Protein AF-A0A7S1Q4K9-F1 (afdb_monomer_lite)

Organism: Alexandrium catenella (NCBI:txid2925)

Secondary structure (DSSP, 8-state):
-TTS--------HHHHHHHHHHTT----HHHHHHHHHHHHTTT-SS--SHHHHHHHHHHHHHHHHHHHHHTTT--HHHHHHHHHHHHHHHHTTPPPPHHHHHHHHHHH-GGGGT-HHHHHHHHHHHHHHGGG--SHHHHHHHHHHHHHHHHHHHHHHHHHHHHHH---HHHHHHHHHHHHHH-TT-SSS--HHHHHHHHHHHHHTTTT--HHHHHHHS---------

pLDDT: mean 88.79, std 13.42, range [44.38, 97.69]

Sequence (227 aa):
QMLTEMGDWSLGQEDIRELLETLGYAPSEEILHDAMTLMLDQGREGPTSLREVLAFLSTVRDMQAAKLREHEGLLDHVAEKIDSRFERHFSRCRPVEAGELERLLHHLFPAARHCREDREHLRQFIARGSAKLRALPDLYALVRRFGEERDERAWRREADVIAATGFGPAQVAQFREIFVQADVNCNGYLDEDETRQALEDIVARRMVKDESVLELWEKPESRARCT

Structure (mmCIF, N/CA/C/O backbone):
data_AF-A0A7S1Q4K9-F1
#
_entry.id   AF-A0A7S1Q4K9-F1
#
loop_
_atom_site.group_PDB
_atom_site.id
_atom_site.type_symbol
_atom_site.label_atom_id
_atom_site.label_alt_id
_atom_site.label_comp_id
_atom_site.label_asym_id
_atom_site.label_entity_id
_atom_site.label_seq_id
_atom_site.pdbx_PDB_ins_code
_atom_site.Cartn_x
_atom_site.Cartn_y
_atom_site.Cartn_z
_atom_site.occupancy
_atom_site.B_iso_or_equiv
_atom_site.auth_seq_id
_atom_site.auth_comp_id
_atom_site.auth_asym_id
_atom_site.auth_atom_id
_atom_site.pdbx_PDB_model_num
ATOM 1 N N . GLN A 1 1 ? 2.563 20.356 -47.709 1.00 52.19 1 GLN A N 1
ATOM 2 C CA . GLN A 1 1 ? 3.948 20.872 -47.637 1.00 52.19 1 GLN A CA 1
ATOM 3 C C . GLN A 1 1 ? 4.230 21.731 -46.392 1.00 52.19 1 GLN A C 1
ATOM 5 O O . GLN A 1 1 ? 5.394 21.986 -46.146 1.00 52.19 1 GLN A O 1
ATOM 10 N N . MET A 1 2 ? 3.241 22.100 -45.557 1.00 44.38 2 MET A N 1
ATOM 11 C CA . MET A 1 2 ? 3.460 22.890 -44.320 1.00 44.38 2 MET A CA 1
ATOM 12 C C . MET A 1 2 ? 3.669 22.070 -43.023 1.00 44.38 2 MET A C 1
ATOM 14 O O . MET A 1 2 ? 3.594 22.633 -41.942 1.00 44.38 2 MET A O 1
ATOM 18 N N . LEU A 1 3 ? 3.917 20.755 -43.093 1.00 48.81 3 LEU A N 1
ATOM 19 C CA . LEU A 1 3 ? 4.125 19.904 -41.899 1.00 48.81 3 LEU A CA 1
ATOM 20 C C . LEU A 1 3 ? 5.578 19.429 -41.724 1.00 48.81 3 LEU A C 1
ATOM 22 O O . LEU A 1 3 ? 5.851 18.607 -40.861 1.00 48.81 3 LEU A O 1
ATOM 26 N N . THR A 1 4 ? 6.509 19.923 -42.542 1.00 55.56 4 THR A N 1
ATOM 27 C CA . THR A 1 4 ? 7.897 19.425 -42.594 1.00 55.56 4 THR A CA 1
ATOM 28 C C . THR A 1 4 ? 8.919 20.320 -41.885 1.00 55.56 4 THR A C 1
ATOM 30 O O . THR A 1 4 ? 10.082 19.952 -41.829 1.00 55.56 4 THR A O 1
ATOM 33 N N . GLU A 1 5 ? 8.504 21.460 -41.324 1.00 58.72 5 GLU A N 1
ATOM 34 C CA . GLU A 1 5 ? 9.371 22.364 -40.539 1.00 58.72 5 GLU A CA 1
ATOM 35 C C . GLU A 1 5 ? 9.026 22.342 -39.041 1.00 58.72 5 GLU A C 1
ATOM 37 O O . GLU A 1 5 ? 9.130 23.342 -38.336 1.00 58.72 5 GLU A O 1
ATOM 42 N N . MET A 1 6 ? 8.584 21.194 -38.531 1.00 53.47 6 MET A N 1
ATOM 43 C CA . MET A 1 6 ? 8.602 20.956 -37.092 1.00 53.47 6 MET A CA 1
ATOM 44 C C . MET A 1 6 ? 10.002 20.436 -36.771 1.00 53.47 6 MET A C 1
ATOM 46 O O . MET A 1 6 ? 10.362 19.357 -37.233 1.00 53.47 6 MET A O 1
ATOM 50 N N . GLY A 1 7 ? 10.798 21.275 -36.096 1.00 60.81 7 GLY A N 1
ATOM 51 C CA . GLY A 1 7 ? 12.193 21.008 -35.730 1.00 60.81 7 GLY A CA 1
ATOM 52 C C . GLY A 1 7 ? 12.375 19.700 -34.965 1.00 60.81 7 GLY A C 1
ATOM 53 O O . GLY A 1 7 ? 11.411 19.033 -34.637 1.00 60.81 7 GLY A O 1
ATOM 54 N N . ASP A 1 8 ? 13.615 19.315 -34.711 1.00 71.44 8 ASP A N 1
ATOM 55 C CA . ASP A 1 8 ? 13.953 18.068 -34.026 1.00 71.44 8 ASP A CA 1
ATOM 56 C C . ASP A 1 8 ? 13.269 17.976 -32.640 1.00 71.44 8 ASP A C 1
ATOM 58 O O . ASP A 1 8 ? 13.633 18.700 -31.715 1.00 71.44 8 ASP A O 1
ATOM 62 N N . TRP A 1 9 ? 12.223 17.147 -32.514 1.00 73.00 9 TRP A N 1
ATOM 63 C CA . TRP A 1 9 ? 11.482 16.904 -31.263 1.00 73.00 9 TRP A CA 1
ATOM 64 C C . TRP A 1 9 ? 12.081 15.707 -30.516 1.00 73.00 9 TRP A C 1
ATOM 66 O O . TRP A 1 9 ? 11.364 14.772 -30.153 1.00 73.00 9 TRP A O 1
ATOM 76 N N . SER A 1 10 ? 13.398 15.686 -30.312 1.00 74.44 10 SER A N 1
ATOM 77 C CA . SER A 1 10 ? 14.011 14.679 -29.448 1.00 74.44 10 SER A CA 1
ATOM 78 C C . SER A 1 10 ? 13.619 14.972 -27.996 1.00 74.44 10 SER A C 1
ATOM 80 O O . SER A 1 10 ? 14.182 15.870 -27.369 1.00 74.44 10 SER A O 1
ATOM 82 N N . LEU A 1 11 ? 12.624 14.253 -27.475 1.00 82.62 11 LEU A N 1
ATOM 83 C CA . LEU A 1 11 ? 12.238 14.349 -26.068 1.00 82.62 11 LEU A CA 1
ATOM 84 C C . LEU A 1 11 ? 13.304 13.670 -25.207 1.00 82.62 11 LEU A C 1
ATOM 86 O O . LEU A 1 11 ? 13.605 12.489 -25.398 1.00 82.62 11 LEU A O 1
ATOM 90 N N . GLY A 1 12 ? 13.863 14.418 -24.259 1.00 86.25 12 GLY A N 1
ATOM 91 C CA . GLY A 1 12 ? 14.767 13.875 -23.259 1.00 86.25 12 GLY A CA 1
ATOM 92 C C . GLY A 1 12 ? 14.030 13.017 -22.228 1.00 86.25 12 GLY A C 1
ATOM 93 O O . GLY A 1 12 ? 12.800 12.989 -22.157 1.00 86.25 12 GLY A O 1
ATOM 94 N N . GLN A 1 13 ? 14.795 12.325 -21.381 1.00 86.94 13 GLN A N 1
ATOM 95 C CA . GLN A 1 13 ? 14.236 11.497 -20.308 1.00 86.94 13 GLN A CA 1
ATOM 96 C C . GLN A 1 13 ? 13.358 12.292 -19.334 1.00 86.94 13 GLN A C 1
ATOM 98 O O . GLN A 1 13 ? 12.308 11.800 -18.923 1.00 86.94 13 GLN A O 1
ATOM 103 N N . GLU A 1 14 ? 13.753 13.524 -19.014 1.00 90.19 14 GLU A N 1
ATOM 104 C CA . GLU A 1 14 ? 12.979 14.394 -18.124 1.00 90.19 14 GLU A CA 1
ATOM 105 C C . GLU A 1 14 ? 11.668 14.864 -18.764 1.00 90.19 14 GLU A C 1
ATOM 107 O O . GLU A 1 14 ? 10.636 14.844 -18.100 1.00 90.19 14 GLU A O 1
ATOM 112 N N . ASP A 1 15 ? 11.660 15.171 -20.067 1.00 91.38 15 ASP A N 1
ATOM 113 C CA . ASP A 1 15 ? 10.429 15.558 -20.772 1.00 91.38 15 ASP A CA 1
ATOM 114 C C . ASP A 1 15 ? 9.418 14.401 -20.789 1.00 91.38 15 ASP A C 1
ATOM 116 O O . ASP A 1 15 ? 8.210 14.587 -20.637 1.00 91.38 15 ASP A O 1
ATOM 120 N N . ILE A 1 16 ? 9.920 13.174 -20.957 1.00 90.75 16 ILE A N 1
ATOM 121 C CA . ILE A 1 16 ? 9.107 11.957 -20.934 1.00 90.75 16 ILE A CA 1
ATOM 122 C C . ILE A 1 16 ? 8.547 11.705 -19.532 1.00 90.75 16 ILE A C 1
ATOM 124 O O . ILE A 1 16 ? 7.382 11.320 -19.407 1.00 90.75 16 ILE A O 1
ATOM 128 N N . ARG A 1 17 ? 9.345 11.932 -18.483 1.00 93.69 17 ARG A N 1
ATOM 129 C CA . ARG A 1 17 ? 8.894 11.841 -17.090 1.00 93.69 17 ARG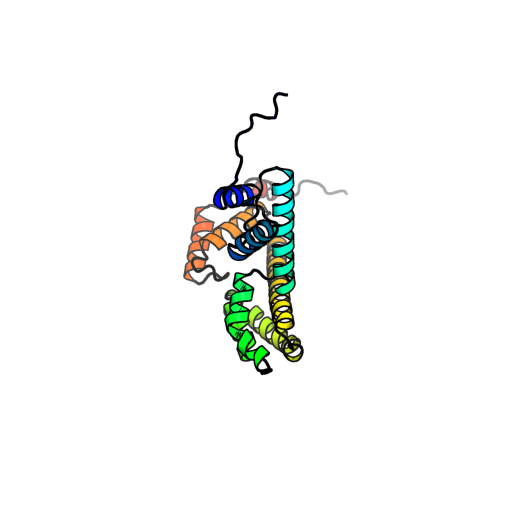 A CA 1
ATOM 130 C C . ARG A 1 17 ? 7.797 12.860 -16.798 1.00 93.69 17 ARG A C 1
ATOM 132 O O . ARG A 1 17 ? 6.738 12.468 -16.322 1.00 93.69 17 ARG A O 1
ATOM 139 N N . GLU A 1 18 ? 8.014 14.133 -17.116 1.00 94.38 18 GLU A N 1
ATOM 140 C CA . GLU A 1 18 ? 7.026 15.194 -16.883 1.00 94.38 18 GLU A CA 1
ATOM 141 C C . GLU A 1 18 ? 5.723 14.916 -17.649 1.00 94.38 18 GLU A C 1
ATOM 143 O O . GLU A 1 18 ? 4.619 15.080 -17.118 1.00 94.38 18 GLU A O 1
ATOM 148 N N . LEU A 1 19 ? 5.832 14.414 -18.884 1.00 93.12 19 LEU A N 1
ATOM 149 C CA . LEU A 1 19 ? 4.683 13.980 -19.673 1.00 93.12 19 LEU A CA 1
ATOM 150 C C . LEU A 1 19 ? 3.921 12.834 -18.990 1.00 93.12 19 LEU A C 1
ATOM 152 O O . LEU A 1 19 ? 2.692 12.873 -18.920 1.00 93.12 19 LEU A O 1
ATOM 156 N N . LEU A 1 20 ? 4.628 11.816 -18.494 1.00 92.31 20 LEU A N 1
ATOM 157 C CA . LEU A 1 20 ? 4.035 10.693 -17.764 1.00 92.31 20 LEU A CA 1
ATOM 158 C C . LEU A 1 20 ? 3.307 11.172 -16.505 1.00 92.31 20 LEU A C 1
ATOM 160 O O . LEU A 1 20 ? 2.143 10.817 -16.311 1.00 92.31 20 LEU A O 1
ATOM 164 N N . GLU A 1 21 ? 3.948 12.028 -15.710 1.00 93.44 21 GLU A N 1
ATOM 165 C CA . GLU A 1 21 ? 3.378 12.596 -14.485 1.00 93.44 21 GLU A CA 1
ATOM 166 C C . GLU A 1 21 ? 2.128 13.432 -14.780 1.00 93.44 21 GLU A C 1
ATOM 168 O O . GLU A 1 21 ? 1.103 13.280 -14.112 1.00 93.44 21 GLU A O 1
ATOM 173 N N . THR A 1 22 ? 2.158 14.236 -15.848 1.00 94.69 22 THR A N 1
ATOM 174 C CA . THR A 1 22 ? 1.004 15.022 -16.322 1.00 94.69 22 THR A CA 1
ATOM 175 C C . THR A 1 22 ? -0.174 14.130 -16.72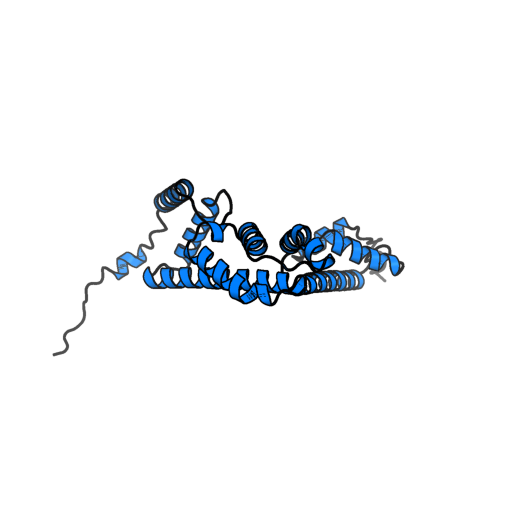1 1.00 94.69 22 THR A C 1
ATOM 177 O O . THR A 1 22 ? -1.337 14.493 -16.540 1.00 94.69 22 THR A O 1
ATOM 180 N N . LEU A 1 23 ? 0.111 12.936 -17.241 1.00 91.75 23 LEU A N 1
ATOM 181 C CA . LEU A 1 23 ? -0.889 11.928 -17.590 1.00 91.75 23 LEU A CA 1
ATOM 182 C C . LEU A 1 23 ? -1.326 11.066 -16.389 1.00 91.75 23 LEU A C 1
ATOM 184 O O . LEU A 1 23 ? -2.161 10.174 -16.557 1.00 91.75 23 LEU A O 1
ATOM 188 N N . GLY A 1 24 ? -0.794 11.328 -15.192 1.00 90.88 24 GLY A N 1
ATOM 189 C CA . GLY A 1 24 ? -1.097 10.595 -13.962 1.00 90.88 24 GLY A CA 1
ATOM 190 C C . GLY A 1 24 ? -0.331 9.280 -13.804 1.00 90.88 24 GLY A C 1
ATOM 191 O O . GLY A 1 24 ? -0.701 8.458 -12.966 1.00 90.88 24 GLY A O 1
ATOM 192 N N . TYR A 1 25 ? 0.720 9.059 -14.595 1.00 90.69 25 TYR A N 1
ATOM 193 C CA . TYR A 1 25 ? 1.617 7.916 -14.462 1.00 90.69 25 TYR A CA 1
ATOM 194 C C . TYR A 1 25 ? 2.865 8.320 -13.678 1.00 90.69 25 TYR A C 1
ATOM 196 O O . TYR A 1 25 ? 3.535 9.285 -14.020 1.00 90.69 25 TYR A O 1
ATOM 204 N N . ALA A 1 26 ? 3.219 7.531 -12.667 1.00 91.44 26 ALA A N 1
ATOM 205 C CA . ALA A 1 26 ? 4.453 7.702 -11.900 1.00 91.44 26 ALA A CA 1
ATOM 206 C C . ALA A 1 26 ? 5.250 6.384 -11.899 1.00 91.44 26 ALA A C 1
ATOM 208 O O . ALA A 1 26 ? 5.206 5.641 -10.914 1.00 91.44 26 ALA A O 1
ATOM 209 N N . PRO A 1 27 ? 5.887 6.001 -13.025 1.00 92.81 27 PRO A N 1
ATOM 210 C CA . PRO A 1 27 ? 6.730 4.811 -13.061 1.00 92.81 27 PRO A CA 1
ATOM 211 C C . PRO A 1 27 ? 7.981 4.975 -12.202 1.00 92.81 27 PRO A C 1
ATOM 213 O O . PRO A 1 27 ? 8.467 6.084 -11.995 1.00 92.81 27 PRO A O 1
ATOM 216 N N . SER A 1 28 ? 8.509 3.852 -11.711 1.00 92.25 28 SER A N 1
ATOM 217 C CA . SER A 1 28 ? 9.810 3.849 -11.050 1.00 92.25 28 SER A CA 1
ATOM 218 C C . SER A 1 28 ? 10.917 4.191 -12.051 1.00 92.25 28 SER A C 1
ATOM 220 O O . SER A 1 28 ? 10.796 3.911 -13.247 1.00 92.25 28 SER A O 1
ATOM 222 N N . GLU A 1 29 ? 12.018 4.752 -11.545 1.00 92.81 29 GLU A N 1
ATOM 223 C CA . GLU A 1 29 ? 13.228 5.028 -12.336 1.00 92.81 29 GLU A CA 1
ATOM 224 C C . GLU A 1 29 ? 13.702 3.808 -13.121 1.00 92.81 29 GLU A C 1
ATOM 226 O O . GLU A 1 29 ? 14.071 3.916 -14.283 1.00 92.81 29 GLU A O 1
ATOM 231 N N . GLU A 1 30 ? 13.654 2.644 -12.478 1.00 93.69 30 GLU A N 1
ATOM 232 C CA . GLU A 1 30 ? 14.036 1.360 -13.055 1.00 93.69 30 GLU A CA 1
ATOM 233 C C . GLU A 1 30 ? 13.191 1.031 -14.291 1.00 93.69 30 GLU A C 1
ATOM 235 O O . GLU A 1 30 ? 13.738 0.792 -15.362 1.00 93.69 30 GLU A O 1
ATOM 240 N N . ILE A 1 31 ? 11.860 1.122 -14.191 1.00 94.62 31 ILE A N 1
ATOM 241 C CA . ILE A 1 31 ? 10.970 0.830 -15.323 1.00 94.62 31 ILE A CA 1
ATOM 242 C C . ILE A 1 31 ? 11.180 1.835 -16.456 1.00 94.62 31 ILE A C 1
ATOM 244 O O . ILE A 1 31 ? 11.150 1.459 -17.628 1.00 94.62 31 ILE A O 1
ATOM 248 N N . LEU A 1 32 ? 11.382 3.112 -16.121 1.00 94.75 32 LEU A N 1
ATOM 249 C CA . LEU A 1 32 ? 11.637 4.146 -17.118 1.00 94.75 32 LEU A CA 1
ATOM 250 C C . LEU A 1 32 ? 12.964 3.889 -17.847 1.00 94.75 32 LEU A C 1
ATOM 252 O O . LEU A 1 32 ? 13.012 3.948 -19.076 1.00 94.75 32 LEU A O 1
ATOM 256 N N . HIS A 1 33 ? 14.014 3.552 -17.096 1.00 93.88 33 HIS A N 1
ATOM 257 C CA . HIS A 1 33 ? 15.333 3.223 -17.622 1.00 93.88 33 HIS A CA 1
ATOM 258 C C . HIS A 1 33 ? 15.305 1.980 -18.517 1.00 93.88 33 HIS A C 1
ATOM 260 O O . HIS A 1 33 ? 15.848 2.002 -19.624 1.00 93.88 33 HIS A O 1
ATOM 266 N N . ASP A 1 34 ? 14.625 0.921 -18.085 1.00 95.19 34 ASP A N 1
ATOM 267 C CA . ASP A 1 34 ? 14.508 -0.313 -18.854 1.00 95.19 34 ASP A CA 1
ATOM 268 C C . ASP A 1 34 ? 13.696 -0.093 -20.137 1.00 95.19 34 ASP A C 1
ATOM 270 O O . ASP A 1 34 ? 14.087 -0.549 -21.214 1.00 95.19 34 ASP A O 1
ATOM 274 N N . ALA A 1 35 ? 12.599 0.669 -20.065 1.00 95.25 35 ALA A N 1
ATOM 275 C CA . ALA A 1 35 ? 11.808 1.027 -21.240 1.00 95.25 35 ALA A CA 1
ATOM 276 C C . ALA A 1 35 ? 12.621 1.861 -22.246 1.00 95.25 35 ALA A C 1
ATOM 278 O O . ALA A 1 35 ? 12.498 1.657 -23.456 1.00 95.25 35 ALA A O 1
ATOM 279 N N . MET A 1 36 ? 13.472 2.774 -21.767 1.00 92.81 36 MET A N 1
ATOM 280 C CA . MET A 1 36 ? 14.388 3.548 -22.614 1.00 92.81 36 MET A CA 1
ATOM 281 C C . MET A 1 36 ? 15.474 2.678 -23.236 1.00 92.81 36 MET A C 1
ATOM 283 O O . MET A 1 36 ? 15.748 2.795 -24.429 1.00 92.81 36 MET A O 1
ATOM 287 N N . THR A 1 37 ? 16.042 1.757 -22.462 1.00 94.44 37 THR A N 1
ATOM 288 C CA . THR A 1 37 ? 17.042 0.797 -22.944 1.00 94.44 37 THR A CA 1
ATOM 289 C C . THR A 1 37 ? 16.463 -0.079 -24.055 1.00 94.44 37 THR A C 1
ATOM 291 O O . THR A 1 37 ? 17.065 -0.212 -25.118 1.00 94.44 37 THR A O 1
ATOM 294 N N . LEU A 1 38 ? 15.226 -0.557 -23.886 1.00 94.19 38 LEU A N 1
ATOM 295 C CA . LEU A 1 38 ? 14.498 -1.306 -24.914 1.00 94.19 38 LEU A CA 1
ATOM 296 C C . LEU A 1 38 ? 14.257 -0.502 -26.204 1.00 94.19 38 LEU A C 1
ATOM 298 O O . LEU A 1 38 ? 14.159 -1.097 -27.279 1.00 94.19 38 LEU A O 1
ATOM 302 N N . MET A 1 39 ? 14.147 0.829 -26.130 1.00 90.56 39 MET A N 1
ATOM 303 C CA . MET A 1 39 ? 14.073 1.686 -27.322 1.00 90.56 39 MET A CA 1
ATOM 304 C C . MET A 1 39 ? 15.442 1.880 -27.982 1.00 90.56 39 MET A C 1
ATOM 306 O O . MET A 1 39 ? 15.532 1.816 -29.212 1.00 90.56 39 MET A O 1
ATOM 310 N N . LEU A 1 40 ? 16.495 2.077 -27.184 1.00 90.06 40 LEU A N 1
ATOM 311 C CA . LEU A 1 40 ? 17.870 2.229 -27.670 1.00 90.06 40 LEU A CA 1
ATOM 312 C C . LEU A 1 40 ? 18.347 0.974 -28.407 1.00 90.06 40 LEU A C 1
ATOM 314 O O . LEU A 1 40 ? 18.929 1.086 -29.485 1.00 90.06 40 LEU A O 1
ATOM 318 N N . ASP A 1 41 ? 18.007 -0.214 -27.905 1.00 92.12 41 ASP A N 1
ATOM 319 C CA . ASP A 1 41 ? 18.316 -1.496 -28.551 1.00 92.12 41 ASP A CA 1
ATOM 320 C C . ASP A 1 41 ? 17.639 -1.656 -29.924 1.00 92.12 41 ASP A C 1
ATOM 322 O O . ASP A 1 41 ? 18.113 -2.396 -30.788 1.00 92.12 41 ASP A O 1
ATOM 326 N N . GLN A 1 42 ? 16.550 -0.921 -30.171 1.00 91.56 42 GLN A N 1
ATOM 327 C CA . GLN A 1 42 ? 15.892 -0.842 -31.481 1.00 91.56 42 GLN A CA 1
ATOM 328 C C . GLN A 1 42 ? 16.525 0.216 -32.403 1.00 91.56 42 GLN A C 1
ATOM 330 O O . GLN A 1 42 ? 15.984 0.496 -33.476 1.00 91.56 42 GLN A O 1
ATOM 335 N N . GLY A 1 43 ? 17.657 0.802 -31.999 1.00 88.94 43 GLY A N 1
ATOM 336 C CA . GLY A 1 43 ? 18.384 1.834 -32.734 1.00 88.94 43 GLY A CA 1
ATOM 337 C C . GLY A 1 43 ? 17.718 3.209 -32.689 1.00 88.94 43 GLY A C 1
ATOM 338 O O . GLY A 1 43 ? 17.864 3.973 -33.641 1.00 88.94 43 GLY A O 1
ATOM 339 N N . ARG A 1 44 ? 16.942 3.513 -31.638 1.00 84.31 44 ARG A N 1
ATOM 340 C CA . ARG A 1 44 ? 16.217 4.786 -31.496 1.00 84.31 44 ARG A CA 1
ATOM 341 C C . ARG A 1 44 ? 16.748 5.584 -30.315 1.00 84.31 44 ARG A C 1
ATOM 343 O O . ARG A 1 44 ? 16.765 5.074 -29.206 1.00 84.31 44 ARG A O 1
ATOM 350 N N . GLU A 1 45 ? 17.094 6.848 -30.541 1.00 84.19 45 GLU A N 1
ATOM 351 C CA . GLU A 1 45 ? 17.570 7.767 -29.490 1.00 84.19 45 GLU A CA 1
ATOM 352 C C . GLU A 1 45 ? 16.438 8.331 -28.607 1.00 84.19 45 GLU A C 1
ATOM 354 O O . GLU A 1 45 ? 16.699 9.007 -27.618 1.00 84.19 45 GLU A O 1
ATOM 359 N N . GLY A 1 46 ? 15.178 8.036 -28.939 1.00 81.75 46 GLY A N 1
ATOM 360 C CA . GLY A 1 46 ? 13.997 8.446 -28.181 1.00 81.75 46 GLY A CA 1
ATOM 361 C C . GLY A 1 46 ? 12.725 8.405 -29.034 1.00 81.75 46 GLY A C 1
ATOM 362 O O . GLY A 1 46 ? 12.788 8.101 -30.231 1.00 81.75 46 GLY A O 1
ATOM 363 N N . PRO A 1 47 ? 11.547 8.670 -28.444 1.00 86.19 47 PRO A N 1
ATOM 364 C CA . PRO A 1 47 ? 10.313 8.831 -29.195 1.00 86.19 47 PRO A CA 1
ATOM 365 C C . PRO A 1 47 ? 10.293 10.199 -29.895 1.00 86.19 47 PRO A C 1
ATOM 367 O O . PRO A 1 47 ? 10.178 11.238 -29.256 1.00 86.19 47 PRO A O 1
ATOM 370 N N . THR A 1 48 ? 10.365 10.190 -31.224 1.00 89.12 48 THR A N 1
ATOM 371 C CA . THR A 1 48 ? 10.374 11.394 -32.082 1.00 89.12 48 THR A CA 1
ATOM 372 C C . THR A 1 48 ? 8.994 11.748 -32.635 1.00 89.12 48 THR A C 1
ATOM 374 O O . THR A 1 48 ? 8.774 12.822 -33.193 1.00 89.12 48 THR A O 1
ATOM 377 N N . SER A 1 49 ? 8.030 10.834 -32.508 1.00 90.44 49 SER A N 1
ATOM 378 C CA . SER A 1 49 ? 6.666 11.015 -33.000 1.00 90.44 49 SER A CA 1
ATOM 379 C C . SER A 1 49 ? 5.634 10.618 -31.955 1.00 90.44 49 SER A C 1
ATOM 381 O O . SER A 1 49 ? 5.879 9.750 -31.120 1.00 90.44 49 SER A O 1
ATOM 383 N N . LEU A 1 50 ? 4.421 11.172 -32.054 1.00 87.62 50 LEU A N 1
ATOM 384 C CA . LEU A 1 50 ? 3.308 10.804 -31.170 1.00 87.62 50 LEU A CA 1
ATOM 385 C C . LEU A 1 50 ? 3.054 9.288 -31.149 1.00 87.62 50 LEU A C 1
ATOM 387 O O . LEU A 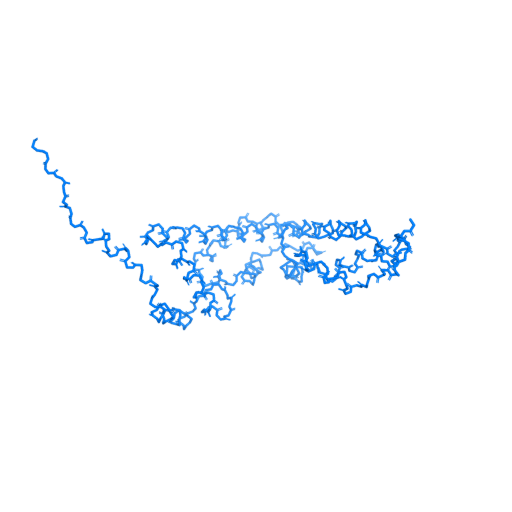1 50 ? 2.745 8.722 -30.107 1.00 87.62 50 LEU A O 1
ATOM 391 N N . ARG A 1 51 ? 3.207 8.607 -32.291 1.00 91.81 51 ARG A N 1
ATOM 392 C CA . ARG A 1 51 ? 3.057 7.148 -32.365 1.00 91.81 51 ARG A CA 1
ATOM 393 C C . ARG A 1 51 ? 4.117 6.427 -31.531 1.00 91.81 51 ARG A C 1
ATOM 395 O O . ARG A 1 51 ? 3.804 5.419 -30.907 1.00 91.81 51 ARG A O 1
ATOM 402 N N . GLU A 1 52 ? 5.349 6.922 -31.539 1.00 91.00 52 GLU A N 1
ATOM 403 C CA . GLU A 1 52 ? 6.440 6.372 -30.734 1.00 91.00 52 GLU A CA 1
ATOM 404 C C . GLU A 1 52 ? 6.257 6.682 -29.253 1.00 91.00 52 GLU A C 1
ATOM 406 O O . GLU A 1 52 ? 6.457 5.785 -28.442 1.00 91.00 52 GLU A O 1
ATOM 411 N N . VAL A 1 53 ? 5.780 7.882 -28.907 1.00 90.88 53 VAL A N 1
ATOM 412 C CA . VAL A 1 53 ? 5.389 8.225 -27.531 1.00 90.88 53 VAL A CA 1
ATOM 413 C C . VAL A 1 53 ? 4.310 7.260 -27.034 1.00 90.88 53 VAL A C 1
ATOM 415 O O . VAL A 1 53 ? 4.462 6.656 -25.980 1.00 90.88 53 VAL A O 1
ATOM 418 N N . LEU A 1 54 ? 3.244 7.031 -27.809 1.00 92.62 54 LEU A N 1
ATOM 419 C CA . LEU A 1 54 ? 2.181 6.089 -27.432 1.00 92.62 54 LEU A CA 1
ATOM 420 C C . LEU A 1 54 ? 2.686 4.643 -27.309 1.00 92.62 54 LEU A C 1
ATOM 422 O O . LEU A 1 54 ? 2.246 3.915 -26.419 1.00 92.62 54 LEU A O 1
ATOM 426 N N . ALA A 1 55 ? 3.603 4.220 -28.183 1.00 93.19 55 ALA A N 1
ATOM 427 C CA . ALA A 1 55 ? 4.229 2.904 -28.085 1.00 93.19 55 ALA A CA 1
ATOM 428 C C . ALA A 1 55 ? 5.073 2.781 -26.808 1.00 93.19 55 ALA A C 1
ATOM 430 O O . ALA A 1 55 ? 4.939 1.791 -26.093 1.00 93.19 55 ALA A O 1
ATOM 431 N N . PHE A 1 56 ? 5.868 3.804 -26.484 1.00 93.50 56 PHE A N 1
ATOM 432 C CA . PHE A 1 56 ? 6.647 3.871 -25.250 1.00 93.50 56 PHE A CA 1
ATOM 433 C C . PHE A 1 56 ? 5.755 3.807 -24.004 1.00 93.50 56 PHE A C 1
ATOM 435 O O . PHE A 1 56 ? 6.008 2.998 -23.115 1.00 93.50 56 PHE A O 1
ATOM 442 N N . LEU A 1 57 ? 4.659 4.576 -23.971 1.00 94.44 57 LEU A N 1
ATOM 443 C CA . LEU A 1 57 ? 3.677 4.527 -22.881 1.00 94.44 57 LEU A CA 1
ATOM 444 C C . LEU A 1 57 ? 3.080 3.125 -22.701 1.00 94.44 57 LEU A C 1
ATOM 446 O O . LEU A 1 57 ? 2.907 2.670 -21.571 1.00 94.44 57 LEU A O 1
ATOM 450 N N . SER A 1 58 ? 2.774 2.425 -23.801 1.00 94.94 58 SER A N 1
ATOM 451 C CA . SER A 1 58 ? 2.299 1.039 -23.722 1.00 94.94 58 SER A CA 1
ATOM 452 C C . SER A 1 58 ? 3.353 0.131 -23.099 1.00 94.94 58 SER A C 1
ATOM 454 O O . SER A 1 58 ? 3.012 -0.638 -22.207 1.00 94.94 58 SER A O 1
ATOM 456 N N . THR A 1 59 ? 4.617 0.252 -23.517 1.00 95.50 59 THR A N 1
ATOM 457 C CA . THR A 1 59 ? 5.729 -0.522 -22.951 1.00 95.50 59 THR A CA 1
ATOM 458 C C . THR A 1 59 ? 5.870 -0.274 -21.452 1.00 95.50 59 THR A C 1
ATOM 460 O O . THR A 1 59 ? 5.850 -1.229 -20.682 1.00 95.50 59 THR A O 1
ATOM 463 N N . VAL A 1 60 ? 5.925 0.991 -21.018 1.00 95.44 60 VAL A N 1
ATOM 464 C CA . VAL A 1 60 ? 6.013 1.357 -19.592 1.00 95.44 60 VAL A CA 1
ATOM 465 C C . VAL A 1 60 ? 4.855 0.749 -18.800 1.00 95.44 60 VAL A C 1
ATOM 467 O O . VAL A 1 60 ? 5.069 0.127 -17.760 1.00 95.44 60 VAL A O 1
ATOM 470 N N . ARG A 1 61 ? 3.624 0.861 -19.312 1.00 95.31 61 ARG A N 1
ATOM 471 C CA . ARG A 1 61 ? 2.437 0.291 -18.664 1.00 95.31 61 ARG A CA 1
ATOM 472 C C . ARG A 1 61 ? 2.508 -1.232 -18.568 1.00 95.31 61 ARG A C 1
ATOM 474 O O . ARG A 1 61 ? 2.141 -1.795 -17.538 1.00 95.31 61 ARG A O 1
ATOM 481 N N . ASP A 1 62 ? 2.951 -1.902 -19.625 1.00 96.12 62 ASP A N 1
ATOM 482 C CA . ASP A 1 62 ? 3.051 -3.360 -19.656 1.00 96.12 62 ASP A CA 1
ATOM 483 C C . ASP A 1 62 ? 4.130 -3.858 -18.680 1.00 96.12 62 ASP A C 1
ATOM 485 O O . ASP A 1 62 ? 3.910 -4.856 -17.990 1.00 96.12 62 ASP A O 1
ATOM 489 N N . MET A 1 63 ? 5.237 -3.119 -18.538 1.00 96.00 63 MET A N 1
ATOM 490 C CA . MET A 1 63 ? 6.288 -3.380 -17.550 1.00 96.00 63 MET A CA 1
ATOM 491 C C . MET A 1 63 ? 5.807 -3.160 -16.112 1.00 96.00 63 MET A C 1
ATOM 493 O O . MET A 1 63 ? 5.982 -4.042 -15.273 1.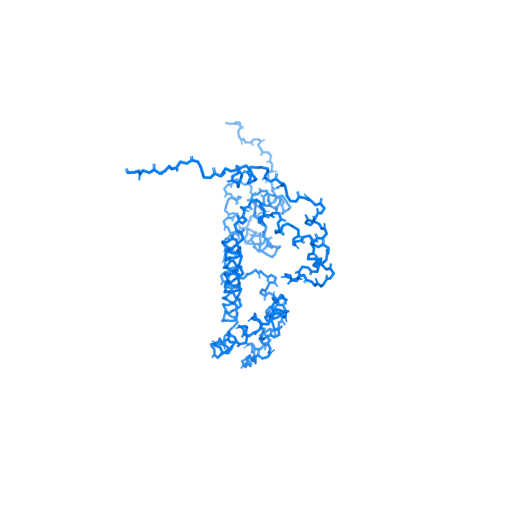00 96.00 63 MET A O 1
ATOM 497 N N . GLN A 1 64 ? 5.118 -2.049 -15.827 1.00 93.88 64 GLN A N 1
ATOM 498 C CA . GLN A 1 64 ? 4.489 -1.821 -14.518 1.00 93.88 64 GLN A CA 1
ATOM 499 C C . GLN A 1 64 ? 3.483 -2.922 -14.176 1.00 93.88 64 GLN A C 1
ATOM 501 O O . GLN A 1 64 ? 3.471 -3.435 -13.060 1.00 93.88 64 GLN A O 1
ATOM 506 N N . ALA A 1 65 ? 2.650 -3.321 -15.140 1.00 94.56 65 ALA A N 1
ATOM 507 C CA . ALA A 1 65 ? 1.695 -4.401 -14.946 1.00 94.56 65 ALA A CA 1
ATOM 508 C C . ALA A 1 65 ? 2.391 -5.751 -14.718 1.00 94.56 65 ALA A C 1
ATOM 510 O O . ALA A 1 65 ? 1.888 -6.566 -13.949 1.00 94.56 65 ALA A O 1
ATOM 511 N N . ALA A 1 66 ? 3.525 -6.009 -15.374 1.00 95.69 66 ALA A N 1
ATOM 512 C CA . ALA A 1 66 ? 4.322 -7.208 -15.141 1.00 95.69 66 ALA A CA 1
ATOM 513 C C . ALA A 1 66 ? 4.912 -7.222 -13.724 1.00 95.69 66 ALA A C 1
ATOM 515 O O . ALA A 1 66 ? 4.693 -8.198 -13.009 1.00 95.69 66 ALA A O 1
ATOM 516 N N . LYS A 1 67 ? 5.540 -6.122 -13.288 1.00 94.31 67 LYS A N 1
ATOM 517 C CA . LYS A 1 67 ? 6.109 -5.981 -11.937 1.00 94.31 67 LYS A CA 1
ATOM 518 C C . LYS A 1 67 ? 5.038 -6.097 -10.848 1.00 94.31 67 LYS A C 1
ATOM 520 O O . LYS A 1 67 ? 5.192 -6.837 -9.883 1.00 94.31 67 LYS A O 1
ATOM 525 N N . LEU A 1 68 ? 3.878 -5.468 -11.054 1.00 94.19 68 LEU A N 1
ATOM 526 C CA . LEU A 1 68 ? 2.735 -5.630 -10.155 1.00 94.19 68 LEU A CA 1
ATOM 527 C C . LEU A 1 68 ? 2.256 -7.083 -10.091 1.00 94.19 68 LEU A C 1
ATOM 529 O O . LEU A 1 68 ? 1.940 -7.557 -9.008 1.00 94.19 68 LEU A O 1
ATOM 533 N N . ARG A 1 69 ? 2.194 -7.812 -11.213 1.00 96.19 69 ARG A N 1
ATOM 534 C CA . ARG A 1 69 ? 1.807 -9.235 -11.196 1.00 96.19 69 ARG A CA 1
ATOM 535 C C . ARG A 1 69 ? 2.837 -10.101 -10.478 1.00 96.19 69 ARG A C 1
ATOM 537 O O . ARG A 1 69 ? 2.435 -11.011 -9.763 1.00 96.19 69 ARG A O 1
ATOM 544 N N . GLU A 1 70 ? 4.125 -9.816 -10.648 1.00 95.94 70 GLU A N 1
ATOM 545 C CA . GLU A 1 70 ? 5.212 -10.505 -9.944 1.00 95.94 70 GLU A CA 1
ATOM 546 C C . GLU A 1 70 ? 5.080 -10.359 -8.423 1.00 95.94 70 GLU A C 1
ATOM 548 O O . GLU A 1 70 ? 5.199 -11.339 -7.688 1.00 95.94 70 GLU A O 1
ATOM 553 N N . HIS A 1 71 ? 4.718 -9.163 -7.959 1.00 96.38 71 HIS A N 1
ATOM 554 C CA . HIS A 1 71 ? 4.483 -8.869 -6.545 1.00 96.38 71 HIS A CA 1
ATOM 555 C C . HIS A 1 71 ? 3.044 -9.156 -6.083 1.00 96.38 71 HIS A C 1
ATOM 557 O O . HIS A 1 71 ? 2.613 -8.649 -5.046 1.00 96.38 71 HIS A O 1
ATOM 563 N N . GLU A 1 72 ? 2.270 -9.942 -6.842 1.00 96.69 72 GLU A N 1
ATOM 564 C CA . GLU A 1 72 ? 0.870 -10.286 -6.540 1.00 96.69 72 GLU A CA 1
ATOM 565 C C . GLU A 1 72 ? -0.035 -9.061 -6.288 1.00 96.69 72 GLU A C 1
ATOM 567 O O . GLU A 1 72 ? -1.019 -9.144 -5.556 1.00 96.69 72 GLU A O 1
ATOM 572 N N . GLY A 1 73 ? 0.284 -7.915 -6.889 1.00 96.12 73 GLY A N 1
ATOM 573 C CA . GLY A 1 73 ? -0.426 -6.641 -6.765 1.00 96.12 73 GLY A CA 1
ATOM 574 C C . GLY A 1 73 ? 0.031 -5.759 -5.600 1.00 96.12 73 GLY A C 1
ATOM 575 O O . GLY A 1 73 ? -0.598 -4.732 -5.346 1.00 96.12 73 GLY A O 1
ATOM 576 N N . LEU A 1 74 ? 1.086 -6.137 -4.874 1.00 96.38 74 LEU A N 1
ATOM 577 C CA . LEU A 1 74 ? 1.680 -5.291 -3.839 1.00 96.38 74 LEU A CA 1
ATOM 578 C C . LEU A 1 74 ? 2.463 -4.121 -4.448 1.00 96.38 74 LEU A C 1
ATOM 580 O O . LEU A 1 74 ? 3.004 -4.210 -5.546 1.00 96.38 74 LEU A O 1
ATOM 584 N N . LEU A 1 75 ? 2.549 -3.026 -3.692 1.00 93.06 75 LEU A N 1
ATOM 585 C CA . LEU A 1 75 ? 3.386 -1.878 -4.040 1.00 93.06 75 LEU A CA 1
ATOM 586 C C . LEU A 1 75 ? 4.873 -2.243 -3.924 1.00 93.06 75 LEU A C 1
ATOM 588 O O . LEU A 1 75 ? 5.254 -2.952 -2.991 1.00 93.06 75 LEU A O 1
ATOM 592 N N . ASP A 1 76 ? 5.711 -1.683 -4.799 1.00 92.56 76 ASP A N 1
ATOM 593 C CA . ASP A 1 76 ? 7.152 -1.984 -4.872 1.00 92.56 76 ASP A CA 1
ATOM 594 C C . ASP A 1 76 ? 7.857 -1.858 -3.516 1.00 92.56 76 ASP A C 1
ATOM 596 O O . ASP A 1 76 ? 8.493 -2.798 -3.055 1.00 92.56 76 ASP A O 1
ATOM 600 N N . HIS A 1 77 ? 7.645 -0.759 -2.788 1.00 93.94 77 HIS A N 1
ATOM 601 C CA . HIS A 1 77 ? 8.269 -0.561 -1.474 1.00 93.94 77 HIS A CA 1
ATOM 602 C C . HIS A 1 77 ? 7.824 -1.588 -0.410 1.00 93.94 77 HIS A C 1
ATOM 604 O O . HIS A 1 77 ? 8.498 -1.773 0.605 1.00 93.94 77 HIS A O 1
ATOM 610 N N . VAL A 1 78 ? 6.656 -2.222 -0.578 1.00 96.00 78 VAL A N 1
ATOM 611 C CA . VAL A 1 78 ? 6.194 -3.315 0.292 1.00 96.00 78 VAL A CA 1
ATOM 612 C C . VAL A 1 78 ? 6.870 -4.618 -0.120 1.00 96.00 78 VAL A C 1
ATOM 614 O O . VAL A 1 78 ? 7.337 -5.344 0.759 1.00 96.00 78 VAL A O 1
ATOM 617 N N . ALA A 1 79 ? 6.955 -4.887 -1.425 1.00 96.75 79 ALA A N 1
ATOM 618 C CA . ALA A 1 79 ? 7.662 -6.042 -1.971 1.00 96.75 79 ALA A CA 1
ATOM 619 C C . ALA A 1 79 ? 9.145 -6.024 -1.567 1.00 96.75 79 ALA A C 1
ATOM 621 O O . ALA A 1 79 ? 9.601 -6.961 -0.922 1.00 96.75 79 ALA A O 1
ATOM 622 N N . GLU A 1 80 ? 9.843 -4.899 -1.733 1.00 95.75 80 GLU A N 1
ATOM 623 C CA . GLU A 1 80 ? 11.246 -4.725 -1.327 1.00 95.75 80 GLU A CA 1
ATOM 624 C C . GLU A 1 80 ? 11.481 -5.021 0.168 1.00 95.75 80 GLU A C 1
ATOM 626 O O . GLU A 1 80 ? 12.481 -5.632 0.563 1.00 95.75 80 GLU A O 1
ATOM 631 N N . LYS A 1 81 ? 10.545 -4.628 1.045 1.00 96.69 81 LYS A N 1
ATOM 632 C CA . LYS A 1 81 ? 10.603 -4.950 2.486 1.00 96.69 81 LYS A CA 1
ATOM 633 C C . LYS A 1 81 ? 10.433 -6.445 2.760 1.00 96.69 81 LYS A C 1
ATOM 635 O O . LYS A 1 81 ? 10.979 -6.956 3.741 1.00 96.69 81 LYS A O 1
ATOM 640 N N . ILE A 1 82 ? 9.648 -7.137 1.941 1.00 97.50 82 ILE A N 1
ATOM 641 C CA . ILE A 1 82 ? 9.480 -8.588 2.020 1.00 97.50 82 ILE A CA 1
ATOM 642 C C . ILE A 1 82 ? 10.753 -9.268 1.505 1.00 97.50 82 ILE A C 1
ATOM 644 O O . ILE A 1 82 ? 11.291 -10.136 2.196 1.00 97.50 82 ILE A O 1
ATOM 648 N N . ASP A 1 83 ? 11.283 -8.817 0.373 1.00 96.69 83 ASP A N 1
ATOM 649 C CA . ASP A 1 83 ? 12.444 -9.397 -0.307 1.00 96.69 83 ASP A CA 1
ATOM 650 C C . ASP A 1 83 ? 13.696 -9.273 0.543 1.00 96.69 83 ASP A C 1
ATOM 652 O O . ASP A 1 83 ? 14.310 -10.278 0.907 1.00 96.69 83 ASP A O 1
ATOM 656 N N . SER A 1 84 ? 13.990 -8.057 1.008 1.00 96.19 84 SER A N 1
ATOM 657 C CA . SER A 1 84 ? 15.125 -7.775 1.897 1.00 96.19 84 SER A CA 1
ATOM 658 C C . SER A 1 84 ? 15.150 -8.656 3.151 1.00 96.19 84 SER A C 1
ATOM 660 O O . SER A 1 84 ? 16.217 -8.905 3.722 1.00 96.19 84 SER A O 1
ATOM 662 N N . ARG A 1 85 ? 13.989 -9.167 3.579 1.00 96.38 85 ARG A N 1
ATOM 663 C CA . ARG A 1 85 ? 13.854 -10.016 4.761 1.00 96.38 85 ARG A CA 1
ATOM 664 C C . ARG A 1 85 ? 13.800 -11.512 4.449 1.00 96.38 85 ARG A C 1
ATOM 666 O O . ARG A 1 85 ? 14.357 -12.293 5.221 1.00 96.38 85 ARG A O 1
ATOM 673 N N . PHE A 1 86 ? 13.143 -11.925 3.366 1.00 96.31 86 PHE A N 1
ATOM 674 C CA . PHE A 1 86 ? 12.817 -13.332 3.102 1.00 96.31 86 PHE A CA 1
ATOM 675 C C . PHE A 1 86 ? 13.453 -13.925 1.845 1.00 96.31 86 PHE A C 1
ATOM 677 O O . PHE A 1 86 ? 13.463 -15.150 1.723 1.00 96.31 86 PHE A O 1
ATOM 684 N N . GLU A 1 87 ? 14.073 -13.137 0.968 1.00 93.69 87 GLU A N 1
ATOM 685 C CA . GLU A 1 87 ? 14.744 -13.649 -0.237 1.00 93.69 87 GLU A CA 1
ATOM 686 C C . GLU A 1 87 ? 15.766 -14.746 0.120 1.00 93.69 87 GLU A C 1
ATOM 688 O O . GLU A 1 87 ? 15.738 -15.860 -0.404 1.00 93.69 87 GLU A O 1
ATOM 693 N N . ARG A 1 88 ? 16.605 -14.501 1.137 1.00 93.19 88 ARG A N 1
ATOM 694 C CA . ARG A 1 88 ? 17.585 -15.491 1.625 1.00 93.19 88 ARG A CA 1
ATOM 695 C C . ARG A 1 88 ? 16.949 -16.729 2.260 1.00 93.19 88 ARG A C 1
ATOM 697 O O . ARG A 1 88 ? 17.593 -17.779 2.285 1.00 93.19 88 ARG A O 1
ATOM 704 N N . HIS A 1 89 ? 15.736 -16.619 2.805 1.00 92.69 89 HIS A N 1
ATOM 705 C CA . HIS A 1 89 ? 15.026 -17.760 3.388 1.00 92.69 89 HIS A CA 1
ATOM 706 C C . HIS A 1 89 ? 14.581 -18.728 2.295 1.00 92.69 89 HIS A C 1
ATOM 708 O O . HIS A 1 89 ? 14.887 -19.920 2.376 1.00 92.69 89 HIS A O 1
ATOM 714 N N . PHE A 1 90 ? 13.937 -18.206 1.250 1.00 92.69 90 PHE A N 1
ATOM 715 C CA . PHE A 1 90 ? 13.453 -19.016 0.136 1.00 92.69 90 PHE A CA 1
ATOM 716 C C . PHE A 1 90 ? 14.600 -19.567 -0.717 1.00 92.69 90 PHE A C 1
ATOM 718 O O . PHE A 1 90 ? 14.590 -20.755 -1.032 1.00 92.69 90 PHE A O 1
ATOM 725 N N . SER A 1 91 ? 15.663 -18.788 -0.952 1.00 94.44 91 SER A N 1
ATOM 726 C CA . SER A 1 91 ? 16.868 -19.267 -1.653 1.00 94.44 91 SER A CA 1
ATOM 727 C C . SER A 1 91 ? 17.565 -20.433 -0.943 1.00 94.44 91 SER A C 1
ATOM 729 O O . SER A 1 91 ? 18.246 -21.237 -1.574 1.00 94.44 91 SER A O 1
ATOM 731 N N . ARG A 1 92 ? 17.391 -20.559 0.379 1.00 95.56 92 ARG A N 1
ATOM 732 C CA . ARG A 1 92 ? 17.934 -21.666 1.186 1.00 95.56 92 ARG A CA 1
ATOM 733 C C . ARG A 1 92 ? 16.909 -22.757 1.495 1.00 95.56 92 ARG A C 1
ATOM 735 O O . ARG A 1 92 ? 17.229 -23.663 2.260 1.00 95.56 92 ARG A O 1
ATOM 742 N N . CYS A 1 93 ? 15.693 -22.667 0.950 1.00 91.88 93 CYS A N 1
ATOM 743 C CA . CYS A 1 93 ? 14.579 -23.563 1.271 1.00 91.88 93 CYS A CA 1
ATOM 744 C C . CYS A 1 93 ? 14.312 -23.680 2.789 1.00 91.88 93 CYS A C 1
ATOM 746 O O . CYS A 1 93 ? 13.902 -24.736 3.275 1.00 91.88 93 CYS A O 1
ATOM 748 N N . ARG A 1 94 ? 14.569 -22.613 3.564 1.00 94.38 94 ARG A N 1
ATOM 749 C CA . ARG A 1 94 ? 14.283 -22.591 5.006 1.00 94.38 94 ARG A CA 1
ATOM 750 C C . ARG A 1 94 ? 12.789 -22.304 5.200 1.00 94.38 94 ARG A C 1
ATOM 752 O O . ARG A 1 94 ? 12.314 -21.303 4.662 1.00 94.38 94 ARG A O 1
ATOM 759 N N . PRO A 1 95 ? 12.053 -23.112 5.985 1.00 92.94 95 PRO A N 1
ATOM 760 C CA . PRO A 1 95 ? 10.657 -22.814 6.285 1.00 92.94 95 PRO A CA 1
ATOM 761 C C . PRO A 1 95 ? 10.544 -21.481 7.035 1.00 92.94 95 PRO A C 1
ATOM 763 O O . PRO A 1 95 ? 11.359 -21.179 7.909 1.00 92.94 95 PRO A O 1
ATOM 766 N N . VAL A 1 96 ? 9.530 -20.687 6.691 1.00 95.81 96 VAL A N 1
ATOM 767 C CA . VAL A 1 96 ? 9.241 -19.414 7.361 1.00 95.81 96 VAL A CA 1
ATOM 768 C C . VAL A 1 96 ? 8.556 -19.694 8.694 1.00 95.81 96 VAL A C 1
ATOM 770 O O . VAL A 1 96 ? 7.477 -20.286 8.741 1.00 95.81 96 VAL A O 1
ATOM 773 N N . GLU A 1 97 ? 9.172 -19.262 9.791 1.00 95.88 97 GLU A N 1
ATOM 774 C CA . GLU A 1 97 ? 8.597 -19.445 11.122 1.00 95.88 97 GLU A CA 1
ATOM 775 C C . GLU A 1 97 ? 7.438 -18.466 11.362 1.00 95.88 97 GLU A C 1
ATOM 777 O O . GLU A 1 97 ? 7.486 -17.300 10.961 1.00 95.88 97 GLU A O 1
ATOM 782 N N . ALA A 1 98 ? 6.405 -18.905 12.091 1.00 96.19 98 ALA A N 1
ATOM 783 C CA . ALA A 1 98 ? 5.230 -18.076 12.379 1.00 96.19 98 ALA A CA 1
ATOM 784 C C . ALA A 1 98 ? 5.596 -16.737 13.048 1.00 96.19 98 ALA A C 1
ATOM 786 O O . ALA A 1 98 ? 5.044 -15.699 12.691 1.00 96.19 98 ALA A O 1
ATOM 787 N N . GLY A 1 99 ? 6.578 -16.737 13.957 1.00 96.81 99 GLY A N 1
ATOM 788 C CA . GLY A 1 99 ? 7.049 -15.517 14.619 1.00 96.81 99 GLY A CA 1
ATOM 789 C C . GLY A 1 99 ? 7.874 -14.588 13.717 1.00 96.81 99 GLY A C 1
ATOM 790 O O . GLY A 1 99 ? 7.968 -13.390 13.980 1.00 96.81 99 GLY A O 1
ATOM 791 N N . GLU A 1 100 ? 8.501 -15.091 12.649 1.00 96.50 100 GLU A N 1
ATOM 792 C CA . GLU A 1 100 ? 9.137 -14.238 11.631 1.00 96.50 100 GLU A CA 1
ATOM 793 C C . GLU A 1 100 ? 8.071 -13.534 10.788 1.00 96.50 100 GLU A C 1
ATOM 795 O O . GLU A 1 100 ? 8.171 -12.323 10.569 1.00 96.50 100 GLU A O 1
ATOM 800 N N . LEU A 1 101 ? 7.021 -14.269 10.408 1.00 96.94 101 LEU A N 1
ATOM 801 C CA . LEU A 1 101 ? 5.886 -13.740 9.658 1.00 96.94 101 LEU A CA 1
ATOM 802 C C . LEU A 1 101 ? 5.069 -12.723 10.469 1.00 96.94 101 LEU A C 1
ATOM 804 O O . LEU A 1 101 ? 4.738 -11.660 9.952 1.00 96.94 101 LEU A O 1
ATOM 808 N N . GLU A 1 102 ? 4.811 -12.991 11.752 1.00 97.31 102 GLU A N 1
ATOM 809 C CA . GLU A 1 102 ? 4.130 -12.051 12.659 1.00 97.31 102 GLU A CA 1
ATOM 810 C C . GLU A 1 102 ? 4.906 -10.734 12.761 1.00 97.31 102 GLU A C 1
ATOM 812 O O . GLU A 1 102 ? 4.339 -9.653 12.606 1.00 97.31 102 GLU A O 1
ATOM 817 N N . ARG A 1 103 ? 6.236 -10.805 12.917 1.00 97.56 103 ARG A N 1
ATOM 818 C CA . ARG A 1 103 ? 7.101 -9.616 12.946 1.00 97.56 103 ARG A CA 1
ATOM 819 C C . ARG A 1 103 ? 7.139 -8.867 11.611 1.00 97.56 103 ARG A C 1
ATOM 821 O O . ARG A 1 103 ? 7.364 -7.658 11.629 1.00 97.56 103 ARG A O 1
ATOM 828 N N . LEU A 1 104 ? 7.004 -9.550 10.472 1.00 97.12 104 LEU A N 1
ATOM 829 C CA . LEU A 1 104 ? 6.887 -8.898 9.161 1.00 97.12 104 LEU A CA 1
ATOM 830 C C . LEU A 1 104 ? 5.553 -8.165 9.051 1.00 97.12 104 LEU A C 1
ATOM 832 O O . LEU A 1 104 ? 5.542 -6.969 8.781 1.00 97.12 104 LEU A O 1
ATOM 836 N N . LEU A 1 105 ? 4.443 -8.850 9.320 1.00 97.06 105 LEU A N 1
ATOM 837 C CA . LEU A 1 105 ? 3.106 -8.271 9.199 1.00 97.06 105 LEU A CA 1
ATOM 838 C C . LEU A 1 105 ? 2.906 -7.105 10.171 1.00 97.06 105 LEU A C 1
ATOM 840 O O . LEU A 1 105 ? 2.336 -6.090 9.800 1.00 97.06 105 LEU A O 1
ATOM 844 N N . HIS A 1 106 ? 3.481 -7.168 11.368 1.00 96.06 106 HIS A N 1
ATOM 845 C CA . HIS A 1 106 ? 3.520 -6.029 12.280 1.00 96.06 106 HIS A CA 1
ATOM 846 C C . HIS A 1 106 ? 4.405 -4.873 11.811 1.00 96.06 106 HIS A C 1
ATOM 848 O O . HIS A 1 106 ? 4.243 -3.757 12.296 1.00 96.06 106 HIS A O 1
ATOM 854 N N . HIS A 1 107 ? 5.406 -5.116 10.969 1.00 96.00 107 HIS A N 1
ATOM 855 C CA . HIS A 1 107 ? 6.210 -4.047 10.377 1.00 96.00 107 HIS A CA 1
ATOM 856 C C . HIS A 1 107 ? 5.479 -3.383 9.205 1.00 96.00 107 HIS A C 1
ATOM 858 O O . HIS A 1 107 ? 5.529 -2.165 9.084 1.00 96.00 107 HIS A O 1
ATOM 864 N N . LEU A 1 108 ? 4.771 -4.169 8.388 1.00 95.50 108 LEU A N 1
ATOM 865 C CA . LEU A 1 108 ? 3.973 -3.664 7.267 1.00 95.50 108 LEU A CA 1
ATOM 866 C C . LEU A 1 108 ? 2.668 -2.997 7.720 1.00 95.50 108 LEU A C 1
ATOM 868 O O . LEU A 1 108 ? 2.219 -2.041 7.099 1.00 95.50 108 LEU A O 1
ATOM 872 N N . PHE A 1 109 ? 2.080 -3.469 8.820 1.00 94.88 109 PHE A N 1
ATOM 873 C CA . PHE A 1 109 ? 0.803 -2.993 9.347 1.00 94.88 109 PHE A CA 1
ATOM 874 C C . PHE A 1 109 ? 0.928 -2.632 10.842 1.00 94.88 109 PHE A C 1
ATOM 876 O O . PHE A 1 109 ? 0.502 -3.409 11.705 1.00 94.88 109 PHE A O 1
ATOM 883 N N . PRO A 1 110 ? 1.518 -1.467 11.176 1.00 95.06 110 PRO A N 1
ATOM 884 C CA . PRO A 1 110 ? 1.782 -1.059 12.559 1.00 95.06 110 PRO A CA 1
ATOM 885 C C . PRO A 1 110 ? 0.535 -1.012 13.450 1.00 95.06 110 PRO A C 1
ATOM 887 O O . PRO A 1 110 ? 0.580 -1.554 14.555 1.00 95.06 110 PRO A O 1
ATOM 890 N N . ALA A 1 111 ? -0.596 -0.497 12.949 1.00 91.00 111 ALA A N 1
ATOM 891 C CA . ALA A 1 111 ? -1.884 -0.464 13.658 1.00 91.00 111 ALA A CA 1
ATOM 892 C C . ALA A 1 111 ? -2.288 -1.820 14.272 1.00 91.00 111 ALA A C 1
ATOM 894 O O . ALA A 1 111 ? -2.837 -1.889 15.376 1.00 91.00 111 ALA A O 1
ATOM 895 N N . ALA A 1 112 ? -1.947 -2.930 13.605 1.00 93.62 112 ALA A N 1
ATOM 896 C CA . ALA A 1 112 ? -2.267 -4.271 14.083 1.00 93.62 112 ALA A CA 1
ATOM 897 C C . ALA A 1 112 ? -1.523 -4.650 15.376 1.00 93.62 112 ALA A C 1
ATOM 899 O O . ALA A 1 112 ? -1.871 -5.650 15.987 1.00 93.62 112 ALA A O 1
ATOM 900 N N . ARG A 1 113 ? -0.497 -3.900 15.808 1.00 94.25 113 ARG A N 1
ATOM 901 C CA . ARG A 1 113 ? 0.187 -4.108 17.101 1.00 94.25 113 ARG A CA 1
ATOM 902 C C . ARG A 1 113 ? -0.638 -3.603 18.282 1.00 94.25 113 ARG A C 1
ATOM 904 O O . ARG A 1 113 ? -0.555 -4.173 19.370 1.00 94.25 113 ARG A O 1
ATOM 911 N N . HIS A 1 114 ? -1.415 -2.545 18.068 1.00 90.31 114 HIS A N 1
ATOM 912 C CA . HIS A 1 114 ? -2.099 -1.813 19.131 1.00 90.31 114 HIS A CA 1
ATOM 913 C C . HIS A 1 114 ? -3.513 -2.357 19.366 1.00 90.31 114 HIS A C 1
ATOM 915 O O . HIS A 1 114 ? -3.937 -2.525 20.510 1.00 90.31 114 HIS A O 1
ATOM 921 N N . CYS A 1 115 ? -4.203 -2.785 18.307 1.00 90.06 115 CYS A N 1
ATOM 922 C CA . CYS A 1 115 ? -5.527 -3.386 18.426 1.00 90.06 115 CYS A CA 1
ATOM 923 C C . CYS A 1 115 ? -5.450 -4.868 18.853 1.00 90.06 115 CYS A C 1
ATOM 925 O O . CYS A 1 115 ? -4.838 -5.707 18.191 1.00 90.06 115 CYS A O 1
ATOM 927 N N . ARG A 1 116 ? -6.071 -5.221 19.993 1.00 93.50 116 ARG A N 1
ATOM 928 C CA . ARG A 1 116 ? -6.115 -6.610 20.500 1.00 93.50 116 ARG A CA 1
ATOM 929 C C . ARG A 1 116 ? -6.805 -7.557 19.517 1.00 93.50 116 ARG A C 1
ATOM 931 O O . ARG A 1 116 ? -6.320 -8.668 19.321 1.00 93.50 116 ARG A O 1
ATOM 938 N N . GLU A 1 117 ? -7.907 -7.119 18.919 1.00 92.31 117 GLU A N 1
ATOM 939 C CA . GLU A 1 117 ? -8.664 -7.911 17.947 1.00 92.31 117 GLU A CA 1
ATOM 940 C C . GLU A 1 117 ? -7.841 -8.176 16.686 1.00 92.31 117 GLU A C 1
ATOM 942 O O . GLU A 1 117 ? -7.784 -9.311 16.219 1.00 92.31 117 GLU A O 1
ATOM 947 N N . ASP A 1 118 ? -7.129 -7.166 16.177 1.00 91.56 118 ASP A N 1
ATOM 948 C CA . ASP A 1 118 ? -6.280 -7.338 14.997 1.00 91.56 118 ASP A CA 1
ATOM 949 C C . ASP A 1 118 ? -5.056 -8.214 15.269 1.00 91.56 118 ASP A C 1
ATOM 951 O O . ASP A 1 118 ? -4.683 -8.994 14.395 1.00 91.56 118 ASP A O 1
ATOM 955 N N . ARG A 1 119 ? -4.478 -8.176 16.479 1.00 94.94 119 ARG A N 1
ATOM 956 C CA . ARG A 1 119 ? -3.421 -9.124 16.882 1.00 94.94 119 ARG A CA 1
ATOM 957 C C . ARG A 1 119 ? -3.908 -10.565 16.881 1.00 94.94 119 ARG A C 1
ATOM 959 O O . ARG A 1 119 ? -3.217 -11.451 16.386 1.00 94.94 119 ARG A O 1
ATOM 966 N N . GLU A 1 120 ? -5.080 -10.808 17.454 1.00 95.81 120 GLU A N 1
ATOM 967 C CA . GLU A 1 120 ? -5.649 -12.153 17.501 1.00 95.81 120 GLU A CA 1
ATOM 968 C C . GLU A 1 120 ? -5.996 -12.645 16.092 1.00 95.81 120 GLU A C 1
ATOM 970 O O . GLU A 1 120 ? -5.620 -13.752 15.704 1.00 95.81 120 GLU A O 1
ATOM 975 N N . HIS A 1 121 ? -6.607 -11.781 15.280 1.00 94.94 121 HIS A N 1
ATOM 976 C CA . HIS A 1 121 ? -6.885 -12.080 13.882 1.00 94.94 121 HIS A CA 1
ATOM 977 C C . HIS A 1 121 ? -5.608 -12.377 13.089 1.00 94.94 121 HIS A C 1
ATOM 979 O O . HIS A 1 121 ? -5.561 -13.353 12.345 1.00 94.94 121 HIS A O 1
ATOM 985 N N . LEU A 1 122 ? -4.549 -11.585 13.280 1.00 96.44 122 LEU A N 1
ATOM 986 C CA . LEU A 1 122 ? -3.243 -11.801 12.664 1.00 96.44 122 LEU A CA 1
ATOM 987 C C . LEU A 1 122 ? -2.678 -13.182 13.015 1.00 96.44 122 LEU A C 1
ATOM 989 O O . LEU A 1 122 ? -2.242 -13.910 12.124 1.00 96.44 122 LEU A O 1
ATOM 993 N N . ARG A 1 123 ? -2.733 -13.586 14.288 1.00 96.88 123 ARG A N 1
ATOM 994 C CA . ARG A 1 123 ? -2.267 -14.914 14.722 1.00 96.88 123 ARG A CA 1
ATOM 995 C C . ARG A 1 123 ? -3.069 -16.040 14.085 1.00 96.88 123 ARG A C 1
ATOM 997 O O . ARG A 1 123 ? -2.483 -16.992 13.572 1.00 96.88 123 ARG A O 1
ATOM 1004 N N . GLN A 1 124 ? -4.394 -15.917 14.058 1.00 96.69 124 GLN A N 1
ATOM 1005 C CA . GLN A 1 124 ? -5.271 -16.892 13.403 1.00 96.69 124 GLN A CA 1
ATOM 1006 C C . GLN A 1 124 ? -5.043 -16.939 11.888 1.00 96.69 124 GLN A C 1
ATOM 1008 O O . GLN A 1 124 ? -5.083 -18.004 11.271 1.00 96.69 124 GLN A O 1
ATOM 1013 N N . PHE A 1 125 ? -4.785 -15.793 11.263 1.00 96.50 125 PHE A N 1
ATOM 1014 C CA . PHE A 1 125 ? -4.463 -15.691 9.847 1.00 96.50 125 PHE A CA 1
ATOM 1015 C C . PHE A 1 125 ? -3.130 -16.380 9.521 1.00 96.50 125 PHE A C 1
ATOM 1017 O O . PHE A 1 125 ? -3.074 -17.207 8.609 1.00 96.50 125 PHE A O 1
ATOM 1024 N N . ILE A 1 126 ? -2.087 -16.128 10.319 1.00 96.69 126 ILE A N 1
ATOM 1025 C CA . ILE A 1 126 ? -0.778 -16.783 10.195 1.00 96.69 126 ILE A CA 1
ATOM 1026 C C . ILE A 1 126 ? -0.903 -18.292 10.396 1.00 96.69 126 ILE A C 1
ATOM 1028 O O . ILE A 1 126 ? -0.378 -19.047 9.583 1.00 96.69 126 ILE A O 1
ATOM 1032 N N . ALA A 1 127 ? -1.631 -18.747 11.418 1.00 96.31 127 ALA A N 1
ATOM 1033 C CA . ALA A 1 127 ? -1.817 -20.173 11.689 1.00 96.31 127 ALA A CA 1
ATOM 1034 C C . ALA A 1 127 ? -2.485 -20.918 10.517 1.00 96.31 127 ALA A C 1
ATOM 1036 O O . ALA A 1 127 ? -2.142 -22.063 10.232 1.00 96.31 127 ALA A O 1
ATOM 1037 N N . ARG A 1 128 ? -3.410 -20.262 9.801 1.00 95.50 128 ARG A N 1
ATOM 1038 C CA . ARG A 1 128 ? -4.085 -20.821 8.615 1.00 95.50 128 ARG A CA 1
ATOM 1039 C C . ARG A 1 128 ? -3.231 -20.759 7.343 1.00 95.50 128 ARG A C 1
ATOM 1041 O O . ARG A 1 128 ? -3.416 -21.582 6.444 1.00 95.50 128 ARG A O 1
ATOM 1048 N N . GLY A 1 129 ? -2.355 -19.759 7.231 1.00 93.31 129 GLY A N 1
ATOM 1049 C CA . GLY A 1 129 ? -1.610 -19.452 6.008 1.00 93.31 129 GLY A CA 1
ATOM 1050 C C . GLY A 1 129 ? -0.184 -20.002 5.954 1.00 93.31 129 GLY A C 1
ATOM 1051 O O . GLY A 1 129 ? 0.260 -20.401 4.880 1.00 93.31 129 GLY A O 1
ATOM 1052 N N . SER A 1 130 ? 0.523 -20.065 7.085 1.00 92.25 130 SER A N 1
ATOM 1053 C CA . SER A 1 130 ? 1.970 -20.332 7.127 1.00 92.25 130 SER A CA 1
ATOM 1054 C C . SER A 1 130 ? 2.356 -21.696 6.555 1.00 92.25 130 SER A C 1
ATOM 1056 O O . SER A 1 130 ? 3.349 -21.804 5.844 1.00 92.25 130 SER A O 1
ATOM 1058 N N . ALA A 1 131 ? 1.531 -22.724 6.772 1.00 90.75 131 ALA A N 1
ATOM 1059 C CA . ALA A 1 131 ? 1.768 -24.074 6.255 1.00 90.75 131 ALA A CA 1
ATOM 1060 C C . ALA A 1 131 ? 1.731 -24.173 4.715 1.00 90.75 131 ALA A C 1
ATOM 1062 O O . ALA A 1 131 ? 2.139 -25.190 4.156 1.00 90.75 131 ALA A O 1
ATOM 1063 N N . LYS A 1 132 ? 1.215 -23.148 4.024 1.00 92.44 132 LYS A N 1
ATOM 1064 C CA . LYS A 1 132 ? 1.089 -23.120 2.560 1.00 92.44 132 LYS A CA 1
ATOM 1065 C C . LYS A 1 132 ? 2.224 -22.364 1.864 1.00 92.44 132 LYS A C 1
ATOM 1067 O O . LYS A 1 132 ? 2.270 -22.403 0.643 1.00 92.44 132 LYS A O 1
ATOM 1072 N N . LEU A 1 133 ? 3.117 -21.710 2.609 1.00 94.94 133 LEU A N 1
ATOM 1073 C CA . LEU A 1 133 ? 4.204 -20.908 2.047 1.00 94.94 133 LEU A CA 1
ATOM 1074 C C . LEU A 1 133 ? 5.313 -21.813 1.498 1.00 94.94 133 LEU A C 1
ATOM 1076 O O . LEU A 1 133 ? 6.038 -22.445 2.268 1.00 94.94 133 LEU A O 1
ATOM 1080 N N . ARG A 1 134 ? 5.440 -21.884 0.170 1.00 93.94 134 ARG A N 1
ATOM 1081 C CA . ARG A 1 134 ? 6.479 -22.657 -0.530 1.00 93.94 134 ARG A CA 1
ATOM 1082 C C . ARG A 1 134 ? 7.474 -21.753 -1.247 1.00 93.94 134 ARG A C 1
ATOM 1084 O O . ARG A 1 134 ? 8.643 -22.115 -1.349 1.00 93.94 134 ARG A O 1
ATOM 1091 N N . ALA A 1 135 ? 7.019 -20.597 -1.716 1.00 95.94 135 ALA A N 1
ATOM 1092 C CA . ALA A 1 135 ? 7.816 -19.629 -2.451 1.00 95.94 135 ALA A CA 1
ATOM 1093 C C . ALA A 1 135 ? 7.471 -18.185 -2.053 1.00 95.94 135 ALA A C 1
ATOM 1095 O O . ALA A 1 135 ? 6.511 -17.925 -1.327 1.00 95.94 135 ALA A O 1
ATOM 1096 N N . LEU A 1 136 ? 8.266 -17.243 -2.557 1.00 96.25 136 LEU A N 1
ATOM 1097 C CA . LEU A 1 136 ? 8.095 -15.812 -2.316 1.00 96.25 136 LEU A CA 1
ATOM 1098 C C . LEU A 1 136 ? 6.739 -15.263 -2.822 1.00 96.25 136 LEU A C 1
ATOM 1100 O O . LEU A 1 136 ? 6.096 -14.547 -2.054 1.00 96.25 136 LEU A O 1
ATOM 1104 N N . PRO A 1 137 ? 6.206 -15.681 -3.994 1.00 96.50 137 PRO A N 1
ATOM 1105 C CA . PRO A 1 137 ? 4.861 -15.279 -4.416 1.00 96.50 137 PRO A CA 1
ATOM 1106 C C . PRO A 1 137 ? 3.749 -15.689 -3.439 1.00 96.50 137 PRO A C 1
ATOM 1108 O O . PRO A 1 137 ? 2.810 -14.927 -3.217 1.00 96.50 137 PRO A O 1
ATOM 1111 N N . ASP A 1 138 ? 3.877 -16.842 -2.764 1.00 96.31 138 ASP A N 1
ATOM 1112 C CA . ASP A 1 138 ? 2.903 -17.248 -1.740 1.00 96.31 138 ASP A CA 1
ATOM 1113 C C . ASP A 1 138 ? 2.885 -16.258 -0.565 1.00 96.31 138 ASP A C 1
ATOM 1115 O O . ASP A 1 138 ? 1.837 -16.016 0.042 1.00 96.31 138 ASP A O 1
ATOM 1119 N N . LEU A 1 139 ? 4.048 -15.683 -0.234 1.00 97.12 139 LEU A N 1
ATOM 1120 C CA . LEU A 1 139 ? 4.180 -14.684 0.818 1.00 97.12 139 LEU A CA 1
ATOM 1121 C C . LEU A 1 139 ? 3.562 -13.348 0.393 1.00 97.12 139 LEU A C 1
ATOM 1123 O O . LEU A 1 139 ? 2.834 -12.760 1.195 1.00 97.12 139 LEU A O 1
ATOM 1127 N N . TYR A 1 140 ? 3.771 -12.901 -0.849 1.00 97.69 140 TYR A N 1
ATOM 1128 C CA . TYR A 1 140 ? 3.108 -11.701 -1.371 1.00 97.69 140 TYR A CA 1
ATOM 1129 C C . TYR A 1 140 ? 1.584 -11.848 -1.355 1.00 97.69 140 TYR A C 1
ATOM 1131 O O . TYR A 1 140 ? 0.885 -11.004 -0.791 1.00 97.69 140 TYR A O 1
ATOM 1139 N N . ALA A 1 141 ? 1.064 -12.966 -1.872 1.00 97.00 141 ALA A N 1
ATOM 1140 C CA . ALA A 1 141 ? -0.367 -13.255 -1.866 1.00 97.00 141 ALA A CA 1
ATOM 1141 C C . ALA A 1 141 ? -0.941 -13.300 -0.439 1.00 97.00 141 ALA A C 1
ATOM 1143 O O . ALA A 1 141 ? -2.051 -12.823 -0.186 1.00 97.00 141 ALA A O 1
ATOM 1144 N N . LEU A 1 142 ? -0.183 -13.845 0.521 1.00 96.94 142 LEU A N 1
ATOM 1145 C CA . LEU A 1 142 ? -0.572 -13.871 1.929 1.00 96.94 142 LEU A CA 1
ATOM 1146 C C . LEU A 1 142 ? -0.629 -12.461 2.535 1.00 96.94 142 LEU A C 1
ATOM 1148 O O . LEU A 1 142 ? -1.595 -12.150 3.235 1.00 96.94 142 LEU A O 1
ATOM 1152 N N . VAL A 1 143 ? 0.374 -11.617 2.272 1.00 97.56 143 VAL A N 1
ATOM 1153 C CA . VAL A 1 143 ? 0.417 -10.224 2.747 1.00 97.56 143 VAL A CA 1
ATOM 1154 C C . VAL A 1 143 ? -0.721 -9.410 2.136 1.00 97.56 143 VAL A C 1
ATOM 1156 O O . VAL A 1 143 ? -1.427 -8.728 2.880 1.00 97.56 143 VAL A O 1
ATOM 1159 N N . ARG A 1 144 ? -0.954 -9.531 0.822 1.00 97.50 144 ARG A N 1
ATOM 1160 C CA . ARG A 1 144 ? -2.067 -8.861 0.137 1.00 97.50 144 ARG A CA 1
ATOM 1161 C C . ARG A 1 144 ? -3.404 -9.246 0.757 1.00 97.50 144 ARG A C 1
ATOM 1163 O O . ARG A 1 144 ? -4.145 -8.366 1.182 1.00 97.50 144 ARG A O 1
ATOM 1170 N N . ARG A 1 145 ? -3.683 -10.549 0.888 1.00 97.25 145 ARG A N 1
ATOM 1171 C CA . ARG A 1 145 ? -4.947 -11.028 1.468 1.00 97.25 145 ARG A CA 1
ATOM 1172 C C . ARG A 1 145 ? -5.148 -10.525 2.899 1.00 97.25 145 ARG A C 1
ATOM 1174 O O . ARG A 1 145 ? -6.266 -10.192 3.273 1.00 97.25 145 ARG A O 1
ATOM 1181 N N . PHE A 1 146 ? -4.087 -10.456 3.707 1.00 96.56 146 PHE A N 1
ATOM 1182 C CA . PHE A 1 146 ? -4.195 -9.889 5.054 1.00 96.56 146 PHE A CA 1
ATOM 1183 C C . PHE A 1 146 ? -4.556 -8.399 5.025 1.00 96.56 146 PHE A C 1
ATOM 1185 O O . PHE A 1 146 ? -5.401 -7.970 5.809 1.00 96.56 146 PHE A O 1
ATOM 1192 N N . GLY A 1 147 ? -3.925 -7.629 4.131 1.00 95.69 147 GLY A N 1
ATOM 1193 C CA . GLY A 1 147 ? -4.250 -6.220 3.908 1.00 95.69 147 GLY A CA 1
ATOM 1194 C C . GLY A 1 147 ? -5.718 -6.036 3.526 1.00 95.69 147 GLY A C 1
ATOM 1195 O O . GLY A 1 147 ? -6.431 -5.301 4.199 1.00 95.69 147 GLY A O 1
ATOM 1196 N N . GLU A 1 148 ? -6.195 -6.801 2.542 1.00 96.06 148 GLU A N 1
ATOM 1197 C CA . GLU A 1 148 ? -7.592 -6.788 2.085 1.00 96.06 148 GLU A CA 1
ATOM 1198 C C . GLU A 1 148 ? -8.581 -7.126 3.216 1.00 96.06 148 GLU A C 1
ATOM 1200 O O . GLU A 1 148 ? -9.516 -6.367 3.467 1.00 96.06 148 GLU A O 1
ATOM 1205 N N . GLU A 1 149 ? -8.358 -8.218 3.961 1.00 96.25 149 GLU A N 1
ATOM 1206 C CA . GLU A 1 149 ? -9.220 -8.612 5.091 1.00 96.25 149 GLU A CA 1
ATOM 1207 C C . GLU A 1 149 ? -9.208 -7.580 6.232 1.00 96.25 149 GLU A C 1
ATOM 1209 O O . GLU A 1 149 ? -10.174 -7.449 6.991 1.00 96.25 149 GLU A O 1
ATOM 1214 N N . ARG A 1 150 ? -8.097 -6.864 6.426 1.00 94.50 150 ARG A N 1
ATOM 1215 C CA . ARG A 1 150 ? -8.001 -5.792 7.421 1.00 94.50 150 ARG A CA 1
ATOM 1216 C C . ARG A 1 150 ? -8.774 -4.559 6.968 1.00 94.50 150 ARG A C 1
ATOM 1218 O O . ARG A 1 150 ? -9.549 -4.030 7.762 1.00 94.50 150 ARG A O 1
ATOM 1225 N N . ASP A 1 151 ? -8.571 -4.126 5.732 1.00 94.00 151 ASP A N 1
ATOM 1226 C CA . ASP A 1 151 ? -9.200 -2.925 5.189 1.00 94.00 151 ASP A CA 1
ATOM 1227 C C . ASP A 1 151 ? -10.721 -3.119 5.084 1.00 94.00 151 ASP A C 1
ATOM 1229 O O . ASP A 1 151 ? -11.486 -2.240 5.479 1.00 94.00 151 ASP A O 1
ATOM 1233 N N . GLU A 1 152 ? -11.177 -4.318 4.705 1.00 96.06 152 GLU A N 1
ATOM 1234 C CA . GLU A 1 152 ? -12.596 -4.679 4.736 1.00 96.06 152 GLU A CA 1
ATOM 1235 C C . GLU A 1 152 ? -13.177 -4.616 6.158 1.00 96.06 152 GLU A C 1
ATOM 1237 O O . GLU A 1 152 ? -14.267 -4.081 6.367 1.00 96.06 152 GLU A O 1
ATOM 1242 N N . ARG A 1 153 ? -12.461 -5.128 7.168 1.00 93.62 153 ARG A N 1
ATOM 1243 C CA . ARG A 1 153 ? -12.908 -5.037 8.569 1.00 93.62 153 ARG A CA 1
ATOM 1244 C C . ARG A 1 153 ? -12.947 -3.596 9.069 1.00 93.62 153 ARG A C 1
ATOM 1246 O O . ARG A 1 153 ? -13.880 -3.244 9.786 1.00 93.62 153 ARG A O 1
ATOM 1253 N N . ALA A 1 154 ? -11.970 -2.770 8.700 1.00 91.56 154 ALA A N 1
ATOM 1254 C CA . ALA A 1 154 ? -11.974 -1.348 9.031 1.00 91.56 154 ALA A CA 1
ATOM 1255 C C . ALA A 1 154 ? -13.185 -0.640 8.407 1.00 91.56 154 ALA A C 1
ATOM 1257 O O . ALA A 1 154 ? -13.913 0.049 9.120 1.00 91.56 154 ALA A O 1
ATOM 1258 N N . TRP A 1 155 ? -13.454 -0.904 7.126 1.00 94.56 155 TRP A N 1
ATOM 1259 C CA . TRP A 1 155 ? -14.618 -0.377 6.418 1.00 94.56 155 TRP A CA 1
ATOM 1260 C C . TRP A 1 155 ? -15.943 -0.815 7.057 1.00 94.56 155 TRP A C 1
ATOM 1262 O O . TRP A 1 155 ? -16.822 0.017 7.272 1.00 94.56 155 TRP A O 1
ATOM 1272 N N . ARG A 1 156 ? -16.083 -2.095 7.434 1.00 96.75 156 ARG A N 1
ATOM 1273 C CA . ARG A 1 156 ? -17.288 -2.596 8.122 1.00 96.75 156 ARG A CA 1
ATOM 1274 C C . ARG A 1 156 ? -17.499 -1.925 9.478 1.00 96.75 156 ARG A C 1
ATOM 1276 O O . ARG A 1 156 ? -18.600 -1.466 9.744 1.00 96.75 156 ARG A O 1
ATOM 1283 N N . ARG A 1 157 ? -16.450 -1.811 10.303 1.00 93.81 157 ARG A N 1
ATOM 1284 C CA . ARG A 1 157 ? -16.539 -1.119 11.603 1.00 93.81 157 ARG A CA 1
ATOM 1285 C C . ARG A 1 157 ? -16.989 0.327 11.436 1.00 93.81 157 ARG A C 1
ATOM 1287 O O . ARG A 1 157 ? -17.823 0.798 12.199 1.00 93.81 157 ARG A O 1
ATOM 1294 N N . GLU A 1 158 ? -16.451 1.022 10.439 1.00 95.12 158 GLU A N 1
ATOM 1295 C CA . GLU A 1 158 ? -16.871 2.386 10.137 1.00 95.12 158 GLU A CA 1
ATOM 1296 C C . GLU A 1 158 ? -18.343 2.438 9.703 1.00 95.12 158 GLU A C 1
ATOM 1298 O O . GLU A 1 158 ? -19.104 3.242 10.237 1.00 95.12 158 GLU A O 1
ATOM 1303 N N . ALA A 1 159 ? -18.771 1.552 8.800 1.00 96.19 159 ALA A N 1
ATOM 1304 C CA . ALA A 1 159 ? -20.162 1.464 8.362 1.00 96.19 159 ALA A CA 1
ATOM 1305 C C . ALA A 1 159 ? -21.130 1.175 9.526 1.00 96.19 159 ALA A C 1
ATOM 1307 O O . ALA A 1 159 ? -22.181 1.810 9.618 1.00 96.19 159 ALA A O 1
ATOM 1308 N N . ASP A 1 160 ? -20.756 0.279 10.443 1.00 96.94 160 ASP A N 1
ATOM 1309 C CA . ASP A 1 160 ? -21.539 -0.047 11.637 1.00 96.94 160 ASP A CA 1
ATOM 1310 C C . ASP A 1 160 ? -21.661 1.164 12.578 1.00 96.94 160 ASP A C 1
ATOM 1312 O O . ASP A 1 160 ? -22.745 1.456 13.087 1.00 96.94 160 ASP A O 1
ATOM 1316 N N . VAL A 1 161 ? -20.572 1.917 12.773 1.00 95.50 161 VAL A N 1
ATOM 1317 C CA . VAL A 1 161 ? -20.578 3.151 13.578 1.00 95.50 161 VAL A CA 1
ATOM 1318 C C . VAL A 1 161 ? -21.440 4.229 12.925 1.00 95.50 161 VAL A C 1
ATOM 1320 O O . VAL A 1 161 ? -22.216 4.883 13.621 1.00 95.50 161 VAL A O 1
ATOM 1323 N N . ILE A 1 162 ? -21.365 4.399 11.604 1.00 95.38 162 ILE A N 1
ATOM 1324 C CA . ILE A 1 162 ? -22.220 5.333 10.856 1.00 95.38 162 ILE A CA 1
ATOM 1325 C C . ILE A 1 162 ? -23.694 4.966 11.041 1.00 95.38 162 ILE A C 1
ATOM 1327 O O . ILE A 1 162 ? -24.508 5.829 11.369 1.00 95.38 162 ILE A O 1
ATOM 1331 N N . ALA A 1 163 ? -24.034 3.683 10.895 1.00 96.00 163 ALA A N 1
ATOM 1332 C CA . ALA A 1 163 ? -25.397 3.197 11.075 1.00 96.00 163 ALA A CA 1
ATOM 1333 C C . ALA A 1 163 ? -25.906 3.398 12.515 1.00 96.00 163 ALA A C 1
ATOM 1335 O O . ALA A 1 163 ? -27.067 3.753 12.709 1.00 96.00 163 ALA A O 1
ATOM 1336 N N . ALA A 1 164 ? -25.045 3.206 13.519 1.00 96.44 164 ALA A N 1
ATOM 1337 C CA . ALA A 1 164 ? -25.402 3.360 14.928 1.00 96.44 164 ALA A CA 1
ATOM 1338 C C . ALA A 1 164 ? -25.532 4.827 15.377 1.00 96.44 164 ALA A C 1
ATOM 1340 O O . ALA A 1 164 ? -26.352 5.136 16.239 1.00 96.44 164 ALA A O 1
ATOM 1341 N N . THR A 1 165 ? -24.719 5.727 14.820 1.00 95.31 165 THR A N 1
ATOM 1342 C CA . THR A 1 165 ? -24.667 7.151 15.209 1.00 95.31 165 THR A CA 1
ATOM 1343 C C . THR A 1 165 ? -25.575 8.043 14.368 1.00 95.31 165 THR A C 1
ATOM 1345 O O . THR A 1 165 ? -25.960 9.119 14.821 1.00 95.31 165 THR A O 1
ATOM 1348 N N . GLY A 1 166 ? -25.915 7.616 13.150 1.00 94.81 166 GLY A N 1
ATOM 1349 C CA . GLY A 1 166 ? -26.665 8.421 12.189 1.00 94.81 166 GLY A CA 1
ATOM 1350 C C . GLY A 1 166 ? -25.849 9.551 11.555 1.00 94.81 166 GLY A C 1
ATOM 1351 O O . GLY A 1 166 ? -26.440 10.466 10.984 1.00 94.81 166 GLY A O 1
ATOM 1352 N N . PHE A 1 167 ? -24.514 9.523 11.652 1.00 93.25 167 PHE A N 1
ATOM 1353 C CA . PHE A 1 167 ? -23.674 10.556 11.049 1.00 93.25 167 PHE A CA 1
ATOM 1354 C C . PHE A 1 167 ? -23.778 10.568 9.521 1.00 93.25 167 PHE A C 1
ATOM 1356 O O . PHE A 1 167 ? -23.716 9.535 8.854 1.00 93.25 167 PHE A O 1
ATOM 1363 N N . GLY A 1 168 ? -23.899 11.768 8.954 1.00 92.44 168 GLY A N 1
ATOM 1364 C CA . GLY A 1 168 ? -23.916 11.962 7.509 1.00 92.44 168 GLY A CA 1
ATOM 1365 C C . GLY A 1 168 ? -22.520 11.818 6.879 1.00 92.44 168 GLY A C 1
ATOM 1366 O O . GLY A 1 168 ? -21.510 12.014 7.561 1.00 92.44 168 GLY A O 1
ATOM 1367 N N . PRO A 1 169 ? -22.421 11.575 5.556 1.00 92.31 169 PRO A N 1
ATOM 1368 C CA . PRO A 1 169 ? -21.136 11.420 4.864 1.00 92.31 169 PRO A CA 1
ATOM 1369 C C . PRO A 1 169 ? -20.170 12.601 5.051 1.00 92.31 169 PRO A C 1
ATOM 1371 O O . PRO A 1 169 ? -18.961 12.402 5.145 1.00 92.31 169 PRO A O 1
ATOM 1374 N N . ALA A 1 170 ? -20.692 13.830 5.146 1.00 91.44 170 ALA A N 1
ATOM 1375 C CA . ALA A 1 170 ? -19.884 15.028 5.376 1.00 91.44 170 ALA A CA 1
ATOM 1376 C C . ALA A 1 170 ? -19.237 15.047 6.774 1.00 91.44 170 ALA A C 1
ATOM 1378 O O . ALA A 1 170 ? -18.079 15.432 6.906 1.00 91.44 170 ALA A O 1
ATOM 1379 N N . GLN A 1 171 ? -19.953 14.593 7.808 1.00 91.62 171 GLN A N 1
ATOM 1380 C CA . GLN A 1 171 ? -19.416 14.498 9.171 1.00 91.62 171 GLN A CA 1
ATOM 1381 C C . GLN A 1 171 ? -18.345 13.409 9.255 1.00 91.62 171 GLN A C 1
ATOM 1383 O O . GLN A 1 171 ? -17.281 13.631 9.822 1.00 91.62 171 GLN A O 1
ATOM 1388 N N . VAL A 1 172 ? -18.588 12.259 8.621 1.00 94.50 172 VAL A N 1
ATOM 1389 C CA . VAL A 1 172 ? -17.608 11.168 8.520 1.00 94.50 172 VAL A CA 1
ATOM 1390 C C . VAL A 1 172 ? -16.330 11.641 7.825 1.00 94.50 172 VAL A C 1
ATOM 1392 O O . VAL A 1 172 ? -15.234 11.380 8.311 1.00 94.50 172 VAL A O 1
ATOM 1395 N N . ALA A 1 173 ? -16.452 12.390 6.725 1.00 93.56 173 ALA A N 1
ATOM 1396 C CA . ALA A 1 173 ? -15.300 12.972 6.041 1.00 93.56 173 ALA A CA 1
ATOM 1397 C C . ALA A 1 173 ? -14.501 13.925 6.950 1.00 93.56 173 ALA A C 1
ATOM 1399 O O . ALA A 1 173 ? -13.275 13.850 6.970 1.00 93.56 173 ALA A O 1
ATOM 1400 N N . GLN A 1 174 ? -15.179 14.755 7.752 1.00 93.00 174 GLN A N 1
ATOM 1401 C CA . GLN A 1 174 ? -14.522 15.622 8.738 1.00 93.00 174 GLN A CA 1
ATOM 1402 C C . GLN A 1 174 ? -13.796 14.815 9.825 1.00 93.00 174 GLN A C 1
ATOM 1404 O O . GLN A 1 174 ? -12.661 15.139 10.160 1.00 93.00 174 GLN A O 1
ATOM 1409 N N . PHE A 1 175 ? -14.403 13.744 10.349 1.00 95.00 175 PHE A N 1
ATOM 1410 C CA . PHE A 1 175 ? -13.735 12.869 11.319 1.00 95.00 175 PHE A CA 1
ATOM 1411 C C . PHE A 1 175 ? -12.489 12.201 10.734 1.00 95.00 175 PHE A C 1
ATOM 1413 O O . PHE A 1 175 ? -11.464 12.144 11.408 1.00 95.00 175 PHE A O 1
ATOM 1420 N N . ARG A 1 176 ? -12.548 11.740 9.478 1.00 95.81 176 ARG A N 1
ATOM 1421 C CA . ARG A 1 176 ? -11.385 11.172 8.778 1.00 95.81 176 ARG A CA 1
ATOM 1422 C C . ARG A 1 176 ? -10.261 12.194 8.634 1.00 95.81 176 ARG A C 1
ATOM 1424 O O . ARG A 1 176 ? -9.109 11.855 8.869 1.00 95.81 176 ARG A O 1
ATOM 1431 N N . GLU A 1 177 ? -10.586 13.433 8.275 1.00 95.62 177 GLU A N 1
ATOM 1432 C CA . GLU A 1 177 ? -9.593 14.503 8.150 1.00 95.62 177 GLU A CA 1
ATOM 1433 C C . GLU A 1 177 ? -8.912 14.805 9.492 1.00 95.62 177 GLU A C 1
ATOM 1435 O O . GLU A 1 177 ? -7.685 14.853 9.557 1.00 95.62 177 GLU A O 1
ATOM 1440 N N . ILE A 1 178 ? -9.699 14.945 10.565 1.00 95.69 178 ILE A N 1
ATOM 1441 C CA . ILE A 1 178 ? -9.175 15.188 11.917 1.00 95.69 178 ILE A CA 1
ATOM 1442 C C . ILE A 1 178 ? -8.313 14.009 12.375 1.00 95.69 178 ILE A C 1
ATOM 1444 O O . ILE A 1 178 ? -7.241 14.216 12.933 1.00 95.69 178 ILE A O 1
ATOM 1448 N N . PHE A 1 179 ? -8.737 12.774 12.093 1.00 96.06 179 PHE A N 1
ATOM 1449 C CA . PHE A 1 179 ? -7.952 11.583 12.404 1.00 96.06 179 PHE A CA 1
ATOM 1450 C C . PHE A 1 179 ? -6.589 11.602 11.702 1.00 96.06 179 PHE A C 1
ATOM 1452 O O . PHE A 1 179 ? -5.573 11.411 12.358 1.00 96.06 179 PHE A O 1
ATOM 1459 N N . VAL A 1 180 ? -6.548 11.872 10.391 1.00 95.50 180 VAL A N 1
ATOM 1460 C CA . VAL A 1 180 ? -5.284 11.921 9.632 1.00 95.50 180 VAL A CA 1
ATOM 1461 C C . VAL A 1 180 ? -4.368 13.041 10.132 1.00 95.50 180 VAL A C 1
ATOM 1463 O O . VAL A 1 180 ? -3.155 12.874 10.138 1.00 95.50 180 VAL A O 1
ATOM 1466 N N . GLN A 1 181 ? -4.926 14.175 10.558 1.00 96.06 181 GLN A N 1
ATOM 1467 C CA . GLN A 1 181 ? -4.141 15.280 11.117 1.00 96.06 181 GLN A CA 1
ATOM 1468 C C . GLN A 1 181 ? -3.591 14.967 12.513 1.00 96.06 181 GLN A C 1
ATOM 1470 O O . GLN A 1 181 ? -2.494 15.414 12.842 1.00 96.06 181 GLN A O 1
ATOM 1475 N N . ALA A 1 182 ? -4.340 14.210 13.317 1.00 97.12 182 ALA A N 1
ATOM 1476 C CA . ALA A 1 182 ? -3.940 13.819 14.661 1.00 97.12 182 ALA A CA 1
ATOM 1477 C C . ALA A 1 182 ? -2.956 12.635 14.690 1.00 97.12 182 ALA A C 1
ATOM 1479 O O . ALA A 1 182 ? -2.154 12.564 15.613 1.00 97.12 182 ALA A O 1
ATOM 1480 N N . ASP A 1 183 ? -2.987 11.729 13.704 1.00 96.56 183 ASP A N 1
ATOM 1481 C CA . ASP A 1 183 ? -2.073 10.577 13.581 1.00 96.56 183 ASP A CA 1
ATOM 1482 C C . ASP A 1 183 ? -0.681 11.020 13.086 1.00 96.56 183 ASP A C 1
ATOM 1484 O O . ASP A 1 183 ? -0.274 10.749 11.954 1.00 96.56 183 ASP A O 1
ATOM 1488 N N . VAL A 1 184 ? 0.059 11.744 13.933 1.00 96.00 184 VAL A N 1
ATOM 1489 C CA . VAL A 1 184 ? 1.351 12.375 13.595 1.00 96.00 184 VAL A CA 1
ATOM 1490 C C . VAL A 1 184 ? 2.391 11.338 13.174 1.00 96.00 184 VAL A C 1
ATOM 1492 O O . VAL A 1 184 ? 3.254 11.603 12.333 1.00 96.00 184 VAL A O 1
ATOM 1495 N N . ASN A 1 185 ? 2.336 10.153 13.776 1.00 93.38 185 ASN A N 1
ATOM 1496 C CA . ASN A 1 185 ? 3.265 9.064 13.492 1.00 93.38 185 ASN A CA 1
ATOM 1497 C C . ASN A 1 185 ? 2.819 8.176 12.304 1.00 93.38 185 ASN A C 1
ATOM 1499 O O . ASN A 1 185 ? 3.566 7.268 11.918 1.00 93.38 185 ASN A O 1
ATOM 1503 N N . CYS A 1 186 ? 1.644 8.448 11.720 1.00 91.62 186 CYS A N 1
ATOM 1504 C CA . CYS A 1 186 ? 1.035 7.727 10.601 1.00 91.62 186 CYS A CA 1
ATOM 1505 C C . CYS A 1 186 ? 0.958 6.206 10.822 1.00 91.62 186 CYS A C 1
ATOM 1507 O O . CYS A 1 186 ? 1.133 5.421 9.880 1.00 91.62 186 CYS A O 1
ATOM 1509 N N . ASN A 1 187 ? 0.766 5.756 12.065 1.00 90.62 187 ASN A N 1
ATOM 1510 C CA . ASN A 1 187 ? 0.733 4.329 12.378 1.00 90.62 187 ASN A CA 1
ATOM 1511 C C . ASN A 1 187 ? -0.665 3.718 12.151 1.00 90.62 187 ASN A C 1
ATOM 1513 O O . ASN A 1 187 ? -0.786 2.484 12.127 1.00 90.62 187 ASN A O 1
ATOM 1517 N N . GLY A 1 188 ? -1.686 4.562 11.943 1.00 90.56 188 GLY A N 1
ATOM 1518 C CA . GLY A 1 188 ? -3.087 4.192 11.763 1.00 90.56 188 GLY A CA 1
ATOM 1519 C C . GLY A 1 188 ? -3.871 4.032 13.070 1.00 90.56 188 GLY A C 1
ATOM 1520 O O . GLY A 1 188 ? -4.902 3.355 13.074 1.00 90.56 188 GLY A O 1
ATOM 1521 N N . TYR A 1 189 ? -3.383 4.587 14.179 1.00 91.69 189 TYR A N 1
ATOM 1522 C CA . TYR A 1 189 ? -3.998 4.545 15.505 1.00 91.69 189 TYR A CA 1
ATOM 1523 C C . TYR A 1 189 ? -3.571 5.770 16.321 1.00 91.69 189 TYR A C 1
ATOM 1525 O O . TYR A 1 189 ? -2.386 6.073 16.383 1.00 91.69 189 TYR A O 1
ATOM 1533 N N . LEU A 1 190 ? -4.532 6.399 17.006 1.00 94.31 190 LEU A N 1
ATOM 1534 C CA . LEU A 1 190 ? -4.280 7.551 17.872 1.00 94.31 190 LEU A CA 1
ATOM 1535 C C . LEU A 1 190 ? -3.922 7.092 19.285 1.00 94.31 190 LEU A C 1
ATOM 1537 O O . LEU A 1 190 ? -4.727 6.436 19.955 1.00 94.31 190 LEU A O 1
ATOM 1541 N N . ASP A 1 191 ? -2.736 7.456 19.762 1.00 95.12 191 ASP A N 1
ATOM 1542 C CA . ASP A 1 191 ? -2.404 7.330 21.180 1.00 95.12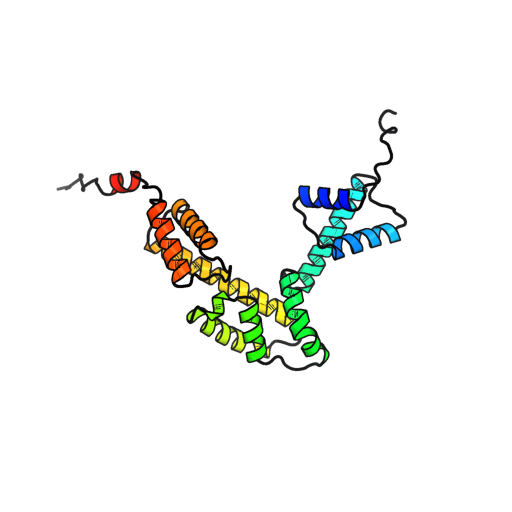 191 ASP A CA 1
ATOM 1543 C C . ASP A 1 191 ? -3.217 8.302 22.065 1.00 95.12 191 ASP A C 1
ATOM 1545 O O . ASP A 1 191 ? -4.156 8.958 21.609 1.00 95.12 191 ASP A O 1
ATOM 1549 N N . GLU A 1 192 ? -2.945 8.341 23.373 1.00 96.69 192 GLU A N 1
ATOM 1550 C CA . GLU A 1 192 ? -3.716 9.181 24.301 1.00 96.69 192 GLU A CA 1
ATOM 1551 C C . GLU A 1 192 ? -3.600 10.680 23.975 1.00 96.69 192 GLU A C 1
ATOM 1553 O O . GLU A 1 192 ? -4.593 11.408 24.070 1.00 96.69 192 GLU A O 1
ATOM 1558 N N . ASP A 1 193 ? -2.414 11.135 23.571 1.00 97.31 193 ASP A N 1
ATOM 1559 C CA . ASP A 1 193 ? -2.159 12.541 23.276 1.00 97.31 193 ASP A CA 1
ATOM 1560 C C . ASP A 1 193 ? -2.736 12.914 21.905 1.00 97.31 193 ASP A C 1
ATOM 1562 O O . ASP A 1 193 ? -3.433 13.925 21.792 1.00 97.31 193 ASP A O 1
ATOM 1566 N N . GLU A 1 194 ? -2.557 12.056 20.897 1.00 97.38 194 GLU A N 1
ATOM 1567 C CA . GLU A 1 194 ? -3.174 12.202 19.571 1.00 97.38 194 GLU A CA 1
ATOM 1568 C C . GLU A 1 194 ? -4.713 12.184 19.668 1.00 97.38 194 GLU A C 1
ATOM 1570 O O . GLU A 1 194 ? -5.400 12.991 19.039 1.00 97.38 194 GLU A O 1
ATOM 1575 N N . THR A 1 195 ? -5.281 11.327 20.526 1.00 97.19 195 THR A N 1
ATOM 1576 C CA . THR A 1 195 ? -6.732 11.278 20.785 1.00 97.19 195 THR A CA 1
ATOM 1577 C C . THR A 1 195 ? -7.225 12.562 21.446 1.00 97.19 195 THR A C 1
ATOM 1579 O O . THR A 1 195 ? -8.281 13.082 21.075 1.00 97.19 195 THR A O 1
ATOM 1582 N N . ARG A 1 196 ? -6.481 13.093 22.426 1.00 97.44 196 ARG A N 1
ATOM 1583 C CA . ARG A 1 196 ? -6.825 14.362 23.079 1.00 97.44 196 ARG A CA 1
ATOM 1584 C C . ARG A 1 196 ? -6.833 15.503 22.062 1.00 97.44 196 ARG A C 1
ATOM 1586 O O . ARG A 1 196 ? -7.819 16.234 22.007 1.00 97.44 196 ARG A O 1
ATOM 1593 N N . GLN A 1 197 ? -5.801 15.591 21.223 1.00 96.25 197 GLN A N 1
ATOM 1594 C CA . GLN A 1 197 ? -5.713 16.594 20.162 1.00 96.25 197 GLN A CA 1
ATOM 1595 C C . GLN A 1 197 ? -6.878 16.476 19.171 1.00 96.25 197 GLN A C 1
ATOM 1597 O O . GLN A 1 197 ? -7.536 17.470 18.870 1.00 96.25 197 GLN A O 1
ATOM 1602 N N . ALA A 1 198 ? -7.200 15.257 18.725 1.00 96.31 198 ALA A N 1
ATOM 1603 C CA . ALA A 1 198 ? -8.328 15.020 17.829 1.00 96.31 198 ALA A CA 1
ATOM 1604 C C . ALA A 1 198 ? -9.662 15.497 18.434 1.00 96.31 198 ALA A C 1
ATOM 1606 O O . ALA A 1 198 ? -10.483 16.100 17.744 1.00 96.31 198 ALA A O 1
ATOM 1607 N N . LEU A 1 199 ? -9.891 15.259 19.731 1.00 95.44 199 LEU A N 1
ATOM 1608 C CA . LEU A 1 199 ? -11.100 15.715 20.425 1.00 95.44 199 LEU A CA 1
ATOM 1609 C C . LEU A 1 199 ? -11.156 17.240 20.565 1.00 95.44 199 LEU A C 1
ATOM 1611 O O . LEU A 1 199 ? -12.222 17.828 20.366 1.00 95.44 199 LEU A O 1
ATOM 1615 N N . GLU A 1 200 ? -10.034 17.885 20.884 1.00 94.38 200 GLU A N 1
ATOM 1616 C CA . GLU A 1 200 ? -9.938 19.347 20.926 1.00 94.38 200 GLU A CA 1
ATOM 1617 C C . GLU A 1 200 ? -10.260 19.960 19.558 1.00 94.38 200 GLU A C 1
ATOM 1619 O O . GLU A 1 200 ? -11.063 20.894 19.482 1.00 94.38 200 GLU A O 1
ATOM 1624 N N . ASP A 1 201 ? -9.747 19.372 18.475 1.00 93.00 201 ASP A N 1
ATOM 1625 C CA . ASP A 1 201 ? -10.024 19.806 17.105 1.00 93.00 201 ASP A CA 1
ATOM 1626 C C . ASP A 1 201 ? -11.499 19.616 16.723 1.00 93.00 201 ASP A C 1
ATOM 1628 O O . ASP A 1 201 ? -12.101 20.509 16.119 1.00 93.00 201 ASP A O 1
ATOM 1632 N N . ILE A 1 202 ? -12.121 18.497 17.118 1.00 91.62 202 ILE A N 1
ATOM 1633 C CA . ILE A 1 202 ? -13.562 18.254 16.922 1.00 91.62 202 ILE A CA 1
ATOM 1634 C C . ILE A 1 202 ? -14.394 19.342 17.620 1.00 91.62 202 ILE A C 1
ATOM 1636 O O . ILE A 1 202 ? -15.335 19.886 17.029 1.00 91.62 202 ILE A O 1
ATOM 1640 N N . VAL A 1 203 ? -14.051 19.684 18.867 1.00 90.44 203 VAL A N 1
ATOM 1641 C CA . VAL A 1 203 ? -14.758 20.706 19.658 1.00 90.44 203 VAL A CA 1
ATOM 1642 C C . VAL A 1 203 ? -14.540 22.103 19.073 1.00 90.44 203 VAL A C 1
ATOM 1644 O O . VAL A 1 203 ? -15.501 22.866 18.925 1.00 90.44 203 VAL A O 1
ATOM 1647 N N . ALA A 1 204 ? -13.302 22.434 18.702 1.00 88.81 204 ALA A N 1
ATOM 1648 C CA . ALA A 1 204 ? -12.929 23.729 18.141 1.00 88.81 204 ALA A CA 1
ATOM 1649 C C . ALA A 1 204 ? -13.592 23.982 16.783 1.00 88.81 204 ALA A C 1
ATOM 1651 O O . ALA A 1 204 ? -14.093 25.081 16.533 1.00 88.81 204 ALA A O 1
ATOM 1652 N N . ARG A 1 205 ? -13.674 22.954 15.929 1.00 84.69 205 ARG A N 1
ATOM 1653 C CA . ARG A 1 205 ? -14.324 23.044 14.615 1.00 84.69 205 ARG A CA 1
ATOM 1654 C C . ARG A 1 205 ? -15.842 23.184 14.698 1.00 84.69 205 ARG A C 1
ATOM 1656 O O . ARG A 1 205 ? -16.440 23.394 13.647 1.00 84.69 205 ARG A O 1
ATOM 1663 N N . ARG A 1 206 ? -16.452 23.083 15.900 1.00 68.88 206 ARG A N 1
ATOM 1664 C CA . ARG A 1 206 ? -17.912 23.052 16.132 1.00 68.88 206 ARG A CA 1
ATOM 1665 C C . ARG A 1 206 ? -18.584 22.348 14.959 1.00 68.88 206 ARG A C 1
ATOM 1667 O O . ARG A 1 206 ? -19.260 23.033 14.191 1.00 68.88 206 ARG A O 1
ATOM 1674 N N . MET A 1 207 ? -18.287 21.047 14.786 1.00 61.56 207 MET A N 1
ATOM 1675 C CA . MET A 1 207 ? -18.694 20.249 13.617 1.00 61.56 207 MET A CA 1
ATOM 1676 C C . MET A 1 207 ? -20.005 20.772 13.071 1.00 61.56 207 MET A C 1
ATOM 1678 O O . MET A 1 207 ? -20.998 20.736 13.803 1.00 61.56 207 MET A O 1
ATOM 1682 N N . VAL A 1 208 ? -19.907 21.384 11.879 1.00 56.25 208 VAL A N 1
ATOM 1683 C CA . VAL A 1 208 ? -20.892 22.294 11.285 1.00 56.25 208 VAL A CA 1
ATOM 1684 C C . VAL A 1 208 ? -22.267 21.890 11.769 1.00 56.25 208 VAL A C 1
ATOM 1686 O O . VAL A 1 208 ? -22.756 20.824 11.395 1.00 56.25 208 VAL A O 1
ATOM 1689 N N . LYS A 1 209 ? -22.823 22.691 12.688 1.00 53.28 209 LYS A N 1
ATOM 1690 C CA . LYS A 1 209 ? -24.195 22.520 13.146 1.00 53.28 209 LYS A CA 1
ATOM 1691 C C . LYS A 1 209 ? -25.045 22.528 11.893 1.00 53.28 209 LYS A C 1
ATOM 1693 O O . LYS A 1 209 ? -25.293 23.579 11.310 1.00 53.28 209 LYS A O 1
ATOM 1698 N N . ASP A 1 210 ? -25.459 21.345 11.485 1.00 55.03 210 ASP A N 1
ATOM 1699 C CA . ASP A 1 210 ? -26.590 21.188 10.612 1.00 55.03 210 ASP A CA 1
ATOM 1700 C C . ASP A 1 210 ? -27.793 21.627 11.455 1.00 55.03 210 ASP A C 1
ATOM 1702 O O . ASP A 1 210 ? -28.418 20.835 12.159 1.00 55.03 210 ASP A O 1
ATOM 1706 N N . GLU A 1 211 ? -28.050 22.941 11.491 1.00 55.19 211 GLU A N 1
ATOM 1707 C CA . GLU A 1 211 ? -29.225 23.521 12.155 1.00 55.19 211 GLU A CA 1
ATOM 1708 C C . GLU A 1 211 ? -30.526 22.906 11.598 1.00 55.19 211 GLU A C 1
ATOM 1710 O O . GLU A 1 211 ? -31.557 22.956 12.264 1.00 55.19 211 GLU A O 1
ATOM 1715 N N . SER A 1 212 ? -30.465 22.206 10.454 1.00 56.12 212 SER A N 1
ATOM 1716 C CA . SER A 1 212 ? -31.578 21.446 9.881 1.00 56.12 212 SER A CA 1
ATOM 1717 C C . SER A 1 212 ? -31.962 20.175 10.662 1.00 56.12 212 SER A C 1
ATOM 1719 O O . SER A 1 212 ? -33.111 19.737 10.581 1.00 56.12 212 SER A O 1
ATOM 1721 N N . VAL A 1 213 ? -31.067 19.595 11.478 1.00 53.16 213 VAL A N 1
ATOM 1722 C CA . VAL A 1 213 ? -31.393 18.399 12.286 1.00 53.16 213 VAL A CA 1
ATOM 1723 C C . VAL A 1 213 ? -32.180 18.774 13.548 1.00 53.16 213 VAL A C 1
ATOM 1725 O O . VAL A 1 213 ? -33.040 18.007 13.984 1.00 53.16 213 VAL A O 1
ATOM 1728 N N . LEU A 1 214 ? -31.967 19.975 14.100 1.00 52.56 214 LEU A N 1
ATOM 1729 C CA . LEU A 1 214 ? -32.762 20.476 15.228 1.00 52.56 214 LEU A CA 1
ATOM 1730 C C . LEU A 1 214 ? -34.202 20.822 14.806 1.00 52.56 214 LEU A C 1
ATOM 1732 O O . LEU A 1 214 ? -35.133 20.522 15.551 1.00 52.56 214 LEU A O 1
ATOM 1736 N N . GLU A 1 215 ? -34.422 21.315 13.581 1.00 54.62 215 GLU A N 1
ATOM 1737 C CA . GLU A 1 215 ? -35.780 21.554 13.055 1.00 54.62 215 GLU A CA 1
ATOM 1738 C C . GLU A 1 215 ? -36.595 20.264 12.819 1.00 54.62 215 GLU A C 1
ATOM 1740 O O . GLU A 1 215 ? -37.829 20.299 12.787 1.00 54.62 215 GLU A O 1
ATOM 1745 N N . LEU A 1 216 ? -35.934 19.109 12.677 1.00 54.81 216 LEU A N 1
ATOM 1746 C CA . LEU A 1 216 ? -36.590 17.806 12.511 1.00 54.81 216 LEU A CA 1
ATOM 1747 C C . LEU A 1 216 ? -36.983 17.143 13.840 1.00 54.81 216 LEU A C 1
ATOM 1749 O O . LEU A 1 216 ? -37.926 16.353 13.856 1.00 54.81 216 LEU A O 1
ATOM 1753 N N . TRP A 1 217 ? -36.322 17.487 14.949 1.00 55.69 217 TRP A N 1
ATOM 1754 C CA . TRP A 1 217 ? -36.671 16.993 16.289 1.00 55.69 217 TRP A CA 1
ATOM 1755 C C . TRP A 1 217 ? -37.696 17.883 17.012 1.00 55.69 217 TRP A C 1
ATOM 1757 O O . TRP A 1 217 ? -38.395 17.406 17.904 1.00 55.69 217 TRP A O 1
ATOM 1767 N N . GLU A 1 218 ? -37.864 19.143 16.594 1.00 54.12 218 GLU A N 1
ATOM 1768 C CA . GLU A 1 218 ? -38.851 20.079 17.158 1.00 54.12 218 GLU A CA 1
ATOM 1769 C C . GLU A 1 218 ? -40.231 20.063 16.472 1.00 54.12 218 GLU A C 1
ATOM 1771 O O . GLU A 1 218 ? -41.051 20.949 16.715 1.00 54.12 218 GLU A O 1
ATOM 1776 N N . LYS A 1 219 ? -40.560 19.051 15.655 1.00 53.03 219 LYS A N 1
ATOM 1777 C CA . LYS A 1 219 ? -41.955 18.818 15.236 1.00 53.03 219 LYS A CA 1
ATOM 1778 C C . LYS A 1 219 ? -42.617 17.784 16.149 1.00 53.03 219 LYS A C 1
ATOM 1780 O O . LYS A 1 219 ? -42.630 16.603 15.802 1.00 53.03 219 LYS A O 1
ATOM 1785 N N . PRO A 1 220 ? -43.211 18.192 17.291 1.00 55.88 220 PRO A N 1
ATOM 1786 C CA . PRO A 1 220 ? -44.079 17.308 18.042 1.00 55.88 220 PRO A CA 1
ATOM 1787 C C . PRO A 1 220 ? -45.242 16.892 17.142 1.00 55.88 220 PRO A C 1
ATOM 1789 O O . PRO A 1 220 ? -45.933 17.722 16.543 1.00 55.88 220 PRO A O 1
ATOM 1792 N N . GLU A 1 221 ? -45.396 15.578 17.040 1.00 56.88 221 GLU A N 1
ATOM 1793 C CA . GLU A 1 221 ? -46.575 14.819 16.638 1.00 56.88 221 GLU A CA 1
ATOM 1794 C C . GLU A 1 221 ? -47.860 15.661 16.576 1.00 56.88 221 GLU A C 1
ATOM 1796 O O . GLU A 1 221 ? -48.640 15.762 17.522 1.00 56.88 221 GLU A O 1
ATOM 1801 N N . SER A 1 222 ? -48.119 16.261 15.419 1.00 64.00 222 SER A N 1
ATOM 1802 C CA . SER A 1 222 ? -49.414 16.853 15.114 1.00 64.00 222 SER A CA 1
ATOM 1803 C C . SER A 1 222 ? -49.945 16.217 13.842 1.00 64.00 222 SER A C 1
ATOM 1805 O O . SER A 1 222 ? -49.731 16.721 12.743 1.00 64.00 222 SER A O 1
ATOM 1807 N N . ARG A 1 223 ? -50.632 15.079 14.036 1.00 49.03 223 ARG A N 1
ATOM 1808 C CA . ARG A 1 223 ? -51.747 14.495 13.250 1.00 49.03 223 ARG A CA 1
ATOM 1809 C C . ARG A 1 223 ? -51.657 12.965 13.302 1.00 49.03 223 ARG A C 1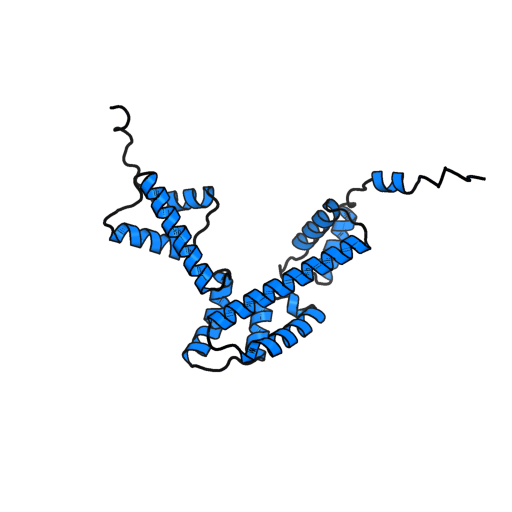
ATOM 1811 O O . ARG A 1 223 ? -50.618 12.409 13.006 1.00 49.03 223 ARG A O 1
ATOM 1818 N N . ALA A 1 224 ? -52.702 12.206 13.592 1.00 52.00 224 ALA A N 1
ATOM 1819 C CA . ALA A 1 224 ? -54.063 12.530 13.970 1.00 52.00 224 ALA A CA 1
ATOM 1820 C C . ALA A 1 224 ? -54.676 11.259 14.571 1.00 52.00 224 ALA A C 1
ATOM 1822 O O . ALA A 1 224 ? -54.436 10.153 14.089 1.00 52.00 224 ALA A O 1
ATOM 1823 N N . ARG A 1 225 ? -55.502 11.436 15.603 1.00 53.59 225 ARG A N 1
ATOM 1824 C CA . ARG A 1 225 ? -56.504 10.446 15.994 1.00 53.59 225 ARG A CA 1
ATOM 1825 C C . ARG A 1 225 ? -57.468 10.293 14.816 1.00 53.59 225 ARG A C 1
ATOM 1827 O O . ARG A 1 225 ? -58.113 11.274 14.456 1.00 53.59 225 ARG A O 1
ATOM 1834 N N . CYS A 1 226 ? -57.580 9.095 14.258 1.00 50.22 226 CYS A N 1
ATOM 1835 C CA . CYS A 1 226 ? -58.798 8.688 13.569 1.00 50.22 226 CYS A CA 1
ATOM 1836 C C . CYS A 1 226 ? -59.598 7.830 14.548 1.00 50.22 226 CYS A C 1
ATOM 1838 O O . CYS A 1 226 ? -59.162 6.750 14.941 1.00 50.22 226 CYS A O 1
ATOM 1840 N N . THR A 1 227 ? -60.703 8.419 14.997 1.00 65.31 227 THR A N 1
ATOM 1841 C CA . THR A 1 227 ? -61.889 7.766 15.563 1.00 65.31 227 THR A CA 1
ATOM 1842 C C . THR A 1 227 ? -62.506 6.781 14.589 1.00 65.31 227 THR A C 1
ATOM 1844 O O . THR A 1 227 ? -62.497 7.112 13.380 1.00 65.31 227 THR A O 1
#

Radius of gyration: 26.57 Å; chains: 1; bounding box: 80×48×72 Å

Foldseek 3Di:
DPPPPPPFPAQDLVNLQVVCVVVVHDADPVLSVVLCVVQVVVVDSHDRDPVRSVVSVVSSVVVVVVVCVVLVNDDPVLLCLLCVQCVVCLVVQNQDDLVSLLVSLCVVQVVLVVDPVSVVVSSVLSVVQRVPDNDSSSSSVSSVVSVVVVVVVVVVVLVVVCVVVVDDPLLVVVLVVLLVVLPPVPNSDHDPVSVVSSVVVCVVVVSPPPVVVVVVVPDPDDDDDDD

InterPro domains:
  IPR002048 EF-hand domain [PS50222] (170-205)
  IPR011992 EF-hand domain pair [SSF47473] (8-218)